Protein 2HKD (pdb70)

CATH classification: 2.40.128.160 (+2 more: 3.90.930.1, 3.90.930.1)

Solvent-accessible surface area: 17994 Å² total; per-residue (Å²): 169,65,67,63,28,110,11,19,29,125,28,113,0,66,1,20,147,74,52,103,43,113,53,74,45,61,2,66,3,83,15,139,103,41,113,0,71,20,66,12,104,102,91,49,0,2,15,64,0,98,10,92,89,121,104,46,17,89,7,67,0,48,3,34,100,118,41,24,79,1,19,28,28,21,20,60,67,83,28,79,32,36,63,35,62,63,37,6,36,163,88,144,34,14,33,71,29,96,34,46,146,169,23,86,56,26,43,55,79,64,27,120,55,79,129,8,8,30,44,43,66,45,43,164,134,56,80,58,31,49,69,77,68,33,115,64,84,141,10,8,24,41,51,67,44,58,115,128,57,73,61,34,43,56,74,56,26,94,55,80,129,13,5,32,43,39,82,42,50,150,179,55,65,43,28,60,67,50,49,30,44,67,51,46,7,84,7,35,11,56,58,28,138,102,94,31,16,14,89,0,65,0,31,14,154,58,19,57,7,82,7,74,27,62,70,138,85,5,23,2,66,10,112,48,62,67,3,35,6,18,11,15,4,40,189,107,45,121,34,42,5,99,21,94,5,102,36,112,48,92,62,72,79,31,67,32,69,61,76,88,74,81,40,15,0,22,4,39,34,99,108,97,101,35,39,16,0,45,14,42,119,68,25,43,5,18,19,31,70,28,36,111,94,8,113,59,75,90,74,96,44,79,119,7,88,117,56,84,51,0,65,74,8,2,153

Sequence (315 aa):
NSVSVDLPGSMKVLVSKSSNADGKYDLIATVDALELSGTSSDKNNGSGVLEGVKADASKVKLTISDDLGQTTLEVFKSDGSTLVSKKKVTSKDKSSTEEEKFNEKGELSEKKITRADKSSTEEKFNEKGELSEKKITRADKSSTEEKFNEKGELSEKKITRADKSSTEEKFNEKGEVSEKIITRADGTRLEYTGIKSSDGSGKAKEVLKGYVLEGTLTAEEKTTLVVKEGTVTLSKNISKSGEVSVELNDTDSSAATKKTAAWNSGTSSTLTITVVNSKKTKDLLVFTSSNNTITVQQYDSNGTSLEGSAVEEITKLDEIKNNALKK

Nearest PDB structures (foldseek):
  2hkd-assembly1_A  TM=1.003E+00  e=3.518E-52  Borreliella burgdorferi
  2oy8-assembly1_A  TM=1.002E+00  e=4.633E-49  Borreliella burgdorferi
  2oy7-assembly1_A  TM=8.945E-01  e=1.310E-48  Borreliella burgdorferi
  2fkg-assembly1_A  TM=9.763E-01  e=2.518E-45  Borreliella burgdorferi
  5ys7-assembly1_A-2  TM=5.642E-01  e=3.803E-46  Borreliella burgdorferi

Radius of gyration: 31.01 Å; Cα contacts (8 Å, |Δi|>4): 835; chains: 1; bounding box: 53×98×48 Å

InterPro domains:
  IPR001809 Outer surface lipoprotein, Borrelia [PF00820] (21-273)
  IPR001809 Outer surface lipoprotein, Borrelia [PR00968] (59-75)
  IPR001809 Outer surface lipoprotein, Borrelia [PR00968] (76-94)
  IPR001809 Outer surface lipoprotein, Borrelia [PR00968] (138-155)
  IPR001809 Outer surface lipoprotein, Borrelia [PR00968] (156-166)
  IPR001809 Outer surface lipoprotein, Borrelia [PR00968] (191-206)
  IPR001809 Outer surface lipoprotein, Borrelia [PR00968] (210-220)
  IPR001809 Outer surface lipoprotein, Borrelia [PR00968] (222-242)
  IPR023322 Outer surface lipoprotein domain superfamily [SSF51087] (23-273)

Structure (mmCIF, N/CA/C/O backbone):
data_2HKD
#
_entry.id   2HKD
#
_cell.length_a   37.199
_cell.length_b   76.561
_cell.length_c   121.312
_cell.angle_alpha   90.00
_cell.angle_beta   90.00
_cell.angle_gamma   90.00
#
_symmetry.space_group_name_H-M   'P 21 21 21'
#
loop_
_entity.id
_entity.type
_entity.pdbx_description
1 polymer 'Outer Surface Protein A'
2 non-polymer 'TETRAETHYLENE GLYCOL'
3 water water
#
loop_
_atom_site.group_PDB
_atom_site.id
_atom_site.type_symbol
_atom_site.label_atom_id
_atom_site.label_alt_id
_atom_site.label_comp_id
_atom_site.label_asym_id
_atom_site.label_entity_id
_atom_site.label_seq_id
_atom_site.pdbx_PDB_ins_code
_atom_site.Cartn_x
_atom_site.Cartn_y
_atom_site.Cartn_z
_atom_site.occupancy
_atom_site.B_iso_or_equiv
_atom_site.auth_seq_id
_atom_site.auth_comp_id
_atom_site.auth_asym_id
_atom_site.auth_atom_id
_atom_site.pdbx_PDB_model_num
ATOM 1 N N . ASN A 1 6 ? 30.013 -23.040 39.469 1.00 41.17 28 ASN A N 1
ATOM 2 C CA . ASN A 1 6 ? 28.926 -24.062 39.242 1.00 40.95 28 ASN A CA 1
ATOM 3 C C . ASN A 1 6 ? 27.929 -23.736 38.112 1.00 40.55 28 ASN A C 1
ATOM 4 O O . ASN A 1 6 ? 27.174 -24.610 37.685 1.00 40.81 28 ASN A O 1
ATOM 9 N N . SER A 1 7 ? 27.949 -22.498 37.621 1.00 39.79 29 SER A N 1
ATOM 10 C CA . SER A 1 7 ? 27.194 -22.107 36.422 1.00 38.93 29 SER A CA 1
ATOM 11 C C . SER A 1 7 ? 28.081 -22.004 35.177 1.00 38.07 29 SER A C 1
ATOM 12 O O . SER A 1 7 ? 29.303 -22.135 35.245 1.00 38.53 29 SER A O 1
ATOM 15 N N . VAL A 1 8 ? 27.434 -21.805 34.034 1.00 36.93 30 VAL A N 1
ATOM 16 C CA . VAL A 1 8 ? 28.094 -21.382 32.803 1.00 35.76 30 VAL A CA 1
ATOM 17 C C . VAL A 1 8 ? 27.283 -20.228 32.246 1.00 34.77 30 VAL A C 1
ATOM 18 O O . VAL A 1 8 ? 26.063 -20.328 32.158 1.00 34.16 30 VAL A O 1
ATOM 22 N N . SER A 1 9 ? 27.953 -19.146 31.857 1.00 33.52 31 SER A N 1
ATOM 23 C CA . SER A 1 9 ? 27.255 -17.978 31.331 1.00 32.72 31 SER A CA 1
ATOM 24 C C . SER A 1 9 ? 27.115 -18.105 29.822 1.00 32.04 31 SER A C 1
ATOM 25 O O . SER A 1 9 ? 28.096 -18.385 29.128 1.00 31.76 31 SER A O 1
ATOM 28 N N . VAL A 1 10 ? 25.894 -17.907 29.326 1.00 30.96 32 VAL A N 1
ATOM 29 C CA . VAL A 1 10 ? 25.596 -17.984 27.893 1.00 30.81 32 VAL A CA 1
ATOM 30 C C . VAL A 1 10 ? 25.061 -16.634 27.400 1.00 30.41 32 VAL A C 1
ATOM 31 O O . VAL A 1 10 ? 24.137 -16.101 27.982 1.00 29.37 32 VAL A O 1
ATOM 35 N N . ASP A 1 11 ? 25.632 -16.103 26.318 1.00 30.64 33 ASP A N 1
ATOM 36 C CA . ASP A 1 11 ? 25.183 -14.834 25.728 1.00 30.62 33 ASP A CA 1
ATOM 37 C C . ASP A 1 11 ? 23.979 -15.051 24.811 1.00 30.17 33 ASP A C 1
ATOM 38 O O . ASP A 1 11 ? 23.978 -15.974 23.999 1.00 31.02 33 ASP A O 1
ATOM 43 N N . LEU A 1 12 ? 22.965 -14.193 24.933 1.00 29.26 34 LEU A N 1
ATOM 44 C CA . LEU A 1 12 ? 21.700 -14.368 24.226 1.00 28.81 34 LEU A CA 1
ATOM 45 C C . LEU A 1 12 ? 21.380 -13.149 23.382 1.00 28.89 34 LEU A C 1
ATOM 46 O O . LEU A 1 12 ? 21.856 -12.062 23.687 1.00 28.41 34 LEU A O 1
ATOM 51 N N . PRO A 1 13 ? 20.542 -13.321 22.342 1.00 29.10 35 PRO A N 1
ATOM 52 C CA . PRO A 1 13 ? 20.068 -12.165 21.575 1.00 29.66 35 PRO A CA 1
ATOM 53 C C . PRO A 1 13 ? 19.350 -11.150 22.462 1.00 30.46 35 PRO A C 1
ATOM 54 O O . PRO A 1 13 ? 18.602 -11.531 23.362 1.00 29.94 35 PRO A O 1
ATOM 58 N N . GLY A 1 14 ? 19.580 -9.872 22.200 1.00 31.48 36 GLY A N 1
ATOM 59 C CA . GLY A 1 14 ? 18.966 -8.805 22.993 1.00 31.81 36 GLY A CA 1
ATOM 60 C C . GLY A 1 14 ? 19.789 -8.381 24.196 1.00 32.59 36 GLY A C 1
ATOM 61 O O . GLY A 1 14 ? 19.233 -7.953 25.204 1.00 33.27 36 GLY A O 1
ATOM 62 N N . SER A 1 15 ? 21.111 -8.489 24.083 1.00 32.95 37 SER A N 1
ATOM 63 C CA . SER A 1 15 ? 22.033 -8.056 25.138 1.00 32.99 37 SER A CA 1
ATOM 64 C C . SER A 1 15 ? 21.776 -8.752 26.490 1.00 33.03 37 SER A C 1
ATOM 65 O O . SER A 1 15 ? 22.031 -8.171 27.545 1.00 33.21 37 SER A O 1
ATOM 68 N N . MET A 1 16 ? 21.258 -9.982 26.455 1.00 31.87 38 MET A N 1
ATOM 69 C CA . MET A 1 16 ? 20.924 -10.711 27.670 1.00 31.71 38 MET A CA 1
ATOM 70 C C . MET A 1 16 ? 21.892 -11.867 27.873 1.00 31.21 38 MET A C 1
ATOM 71 O O . MET A 1 16 ? 22.670 -12.215 26.990 1.00 31.03 38 MET A O 1
ATOM 76 N N . LYS A 1 17 ? 21.849 -12.425 29.072 1.00 30.88 39 LYS A N 1
ATOM 77 C CA . LYS A 1 17 ? 22.805 -13.410 29.507 1.00 30.59 39 LYS A CA 1
ATOM 78 C C . LYS A 1 17 ? 22.057 -14.352 30.435 1.00 29.26 39 LYS A C 1
ATOM 79 O O . LYS A 1 17 ? 21.269 -13.910 31.265 1.00 27.92 39 LYS A O 1
ATOM 85 N N . VAL A 1 18 ? 22.278 -15.651 30.267 1.00 28.21 40 VAL A N 1
ATOM 86 C CA . VAL A 1 18 ? 21.659 -16.654 31.126 1.00 28.05 40 VAL A CA 1
ATOM 87 C C . VAL A 1 18 ? 22.740 -17.545 31.723 1.00 27.98 40 VAL A C 1
ATOM 88 O O . VAL A 1 18 ? 23.701 -17.928 31.047 1.00 27.55 40 VAL A O 1
ATOM 92 N N . LEU A 1 19 ? 22.568 -17.866 33.001 1.00 28.09 41 LEU A N 1
ATOM 93 C CA . LEU A 1 19 ? 23.487 -18.741 33.708 1.00 29.19 41 LEU A CA 1
ATOM 94 C C . LEU A 1 19 ? 22.821 -20.092 33.777 1.00 29.04 41 LEU A C 1
ATOM 95 O O . LEU A 1 19 ? 21.686 -20.201 34.240 1.00 27.85 41 LEU A O 1
ATOM 100 N N . VAL A 1 20 ? 23.525 -21.125 33.323 1.00 29.42 42 VAL A N 1
ATOM 101 C CA . VAL A 1 20 ? 23.005 -22.478 33.333 1.00 30.05 42 VAL A CA 1
ATOM 102 C C . VAL A 1 20 ? 23.841 -23.304 34.304 1.00 30.78 42 VAL A C 1
ATOM 103 O O . VAL A 1 20 ? 25.067 -23.268 34.242 1.00 29.79 42 VAL A O 1
ATOM 107 N N . SER A 1 21 ? 23.172 -24.016 35.212 1.00 31.80 43 SER A N 1
ATOM 108 C CA . SER A 1 21 ? 23.849 -24.911 36.141 1.00 32.99 43 SER A CA 1
ATOM 109 C C . SER A 1 21 ? 24.762 -25.844 35.356 1.00 34.46 43 SER A C 1
ATOM 110 O O . SER A 1 21 ? 24.365 -26.403 34.323 1.00 34.67 43 SER A O 1
ATOM 113 N N . LYS A 1 22 ? 25.995 -25.996 35.826 1.00 36.23 44 LYS A N 1
ATOM 114 C CA . LYS A 1 22 ? 26.908 -26.961 35.235 1.00 37.06 44 LYS A CA 1
ATOM 115 C C . LYS A 1 22 ? 26.370 -28.368 35.522 1.00 38.17 44 LYS A C 1
ATOM 116 O O . LYS A 1 22 ? 26.349 -29.234 34.631 1.00 38.34 44 LYS A O 1
ATOM 122 N N . SER A 1 23 ? 25.901 -28.562 36.757 1.00 39.12 45 SER A N 1
ATOM 123 C CA . SER A 1 23 ? 25.345 -29.838 37.202 1.00 39.96 45 SER A CA 1
ATOM 124 C C . SER A 1 23 ? 23.858 -29.944 36.886 1.00 40.69 45 SER A C 1
ATOM 125 O O . SER A 1 23 ? 23.093 -28.986 37.077 1.00 40.55 45 SER A O 1
ATOM 128 N N . SER A 1 24 ? 23.458 -31.121 36.413 1.00 41.64 46 SER A N 1
ATOM 129 C CA . SER A 1 24 ? 22.052 -31.474 36.330 1.00 42.18 46 SER A CA 1
ATOM 130 C C . SER A 1 24 ? 21.489 -31.737 37.711 1.00 43.06 46 SER A C 1
ATOM 131 O O . SER A 1 24 ? 21.886 -32.688 38.378 1.00 43.23 46 SER A O 1
ATOM 134 N N . ASN A 1 25 ? 20.602 -30.848 38.135 1.00 44.18 47 ASN A N 1
ATOM 135 C CA . ASN A 1 25 ? 19.562 -31.137 39.126 1.00 44.90 47 ASN A CA 1
ATOM 136 C C . ASN A 1 25 ? 18.891 -29.787 39.384 1.00 45.55 47 ASN A C 1
ATOM 137 O O . ASN A 1 25 ? 19.565 -28.868 39.852 1.00 46.28 47 ASN A O 1
ATOM 142 N N . ALA A 1 26 ? 17.587 -29.643 39.116 1.00 45.87 48 ALA A N 1
ATOM 143 C CA . ALA A 1 26 ? 16.580 -30.717 39.231 1.00 45.86 48 ALA A CA 1
ATOM 144 C C . ALA A 1 26 ? 16.720 -31.903 38.282 1.00 45.67 48 ALA A C 1
ATOM 145 O O . ALA A 1 26 ? 17.727 -32.047 37.591 1.00 46.36 48 ALA A O 1
ATOM 147 N N . ASP A 1 27 ? 15.675 -32.731 38.224 1.00 45.11 49 ASP A N 1
ATOM 148 C CA . ASP A 1 27 ? 15.822 -34.118 37.797 1.00 44.39 49 ASP A CA 1
ATOM 149 C C . ASP A 1 27 ? 17.309 -34.450 37.538 1.00 42.90 49 ASP A C 1
ATOM 150 O O . ASP A 1 27 ? 18.063 -34.519 38.513 1.00 43.04 49 ASP A O 1
ATOM 155 N N . GLY A 1 28 ? 17.789 -34.625 36.300 1.00 41.06 50 GLY A N 1
ATOM 156 C CA . GLY A 1 28 ? 17.056 -34.525 35.028 1.00 38.98 50 GLY A CA 1
ATOM 157 C C . GLY A 1 28 ? 17.139 -33.166 34.349 1.00 38.07 50 GLY A C 1
ATOM 158 O O . GLY A 1 28 ? 17.209 -33.088 33.117 1.00 38.04 50 GLY A O 1
ATOM 159 N N . LYS A 1 29 ? 17.143 -32.098 35.149 1.00 36.43 51 LYS A N 1
ATOM 160 C CA . LYS A 1 29 ? 17.027 -30.745 34.618 1.00 35.01 51 LYS A CA 1
ATOM 161 C C . LYS A 1 29 ? 18.161 -29.812 35.049 1.00 33.39 51 LYS A C 1
ATOM 162 O O . LYS A 1 29 ? 18.845 -30.038 36.047 1.00 33.46 51 LYS A O 1
ATOM 168 N N . TYR A 1 30 ? 18.325 -28.750 34.267 1.00 30.85 52 TYR A N 1
ATOM 169 C CA . TYR A 1 30 ? 19.335 -27.730 34.487 1.00 29.71 52 TYR A CA 1
ATOM 170 C C . TYR A 1 30 ? 18.631 -26.484 34.980 1.00 28.48 52 TYR A C 1
ATOM 171 O O . TYR A 1 30 ? 17.531 -26.175 34.516 1.00 27.22 52 TYR A O 1
ATOM 180 N N . ASP A 1 31 ? 19.263 -25.774 35.908 1.00 27.10 53 ASP A N 1
ATOM 181 C CA . ASP A 1 31 ? 18.701 -24.546 36.441 1.00 26.57 53 ASP A CA 1
ATOM 182 C C . ASP A 1 31 ? 19.179 -23.357 35.635 1.00 26.07 53 ASP A C 1
ATOM 183 O O . ASP A 1 31 ? 20.346 -23.282 35.243 1.00 25.46 53 ASP A O 1
ATOM 188 N N . LEU A 1 32 ? 18.249 -22.439 35.374 1.00 24.98 54 LEU A N 1
ATOM 189 C CA . LEU A 1 32 ? 18.508 -21.248 34.591 1.00 25.31 54 LEU A CA 1
ATOM 190 C C . LEU A 1 32 ? 18.185 -20.008 35.433 1.00 24.87 54 LEU A C 1
ATOM 191 O O . LEU A 1 32 ? 17.154 -19.959 36.101 1.00 25.27 54 LEU A O 1
ATOM 196 N N . ILE A 1 33 ? 19.078 -19.021 35.399 1.00 25.42 55 ILE A N 1
ATOM 197 C CA . ILE A 1 33 ? 18.838 -17.730 36.034 1.00 25.89 55 ILE A CA 1
ATOM 198 C C . ILE A 1 33 ? 19.345 -16.568 35.134 1.00 25.46 55 ILE A C 1
ATOM 199 O O . ILE A 1 33 ? 20.372 -16.678 34.480 1.00 25.24 55 ILE A O 1
ATOM 204 N N . ALA A 1 34 ? 18.591 -15.474 35.087 1.00 24.59 56 ALA A N 1
ATOM 205 C CA . ALA A 1 34 ? 18.952 -14.286 34.296 1.00 25.36 56 ALA A CA 1
ATOM 206 C C . ALA A 1 34 ? 18.414 -13.054 34.987 1.00 25.87 56 ALA A C 1
ATOM 207 O O . ALA A 1 34 ? 17.363 -13.120 35.610 1.00 25.97 56 ALA A O 1
ATOM 209 N N . THR A 1 35 ? 19.117 -11.934 34.821 1.00 25.55 57 THR A N 1
ATOM 210 C CA . THR A 1 35 ? 18.674 -10.648 35.359 1.00 25.44 57 THR A CA 1
ATOM 211 C C . THR A 1 35 ? 18.293 -9.737 34.187 1.00 24.85 57 THR A C 1
ATOM 212 O O . THR A 1 35 ? 19.094 -9.478 33.267 1.00 26.17 57 THR A O 1
ATOM 216 N N . VAL A 1 36 ? 17.060 -9.270 34.218 1.00 23.40 58 VAL A N 1
ATOM 217 C CA . VAL A 1 36 ? 16.523 -8.393 33.243 1.00 23.98 58 VAL A CA 1
ATOM 218 C C . VAL A 1 36 ? 15.923 -7.221 33.994 1.00 22.28 58 VAL A C 1
ATOM 219 O O . VAL A 1 36 ? 15.010 -7.390 34.817 1.00 21.58 58 VAL A O 1
ATOM 223 N N . ASP A 1 37 ? 16.468 -6.034 33.722 1.00 21.48 59 ASP A N 1
ATOM 224 C CA . ASP A 1 37 ? 16.057 -4.787 34.343 1.00 20.70 59 ASP A CA 1
ATOM 225 C C . ASP A 1 37 ? 16.000 -4.924 35.863 1.00 19.63 59 ASP A C 1
ATOM 226 O O . ASP A 1 37 ? 15.002 -4.612 36.484 1.00 18.33 59 ASP A O 1
ATOM 231 N N . ALA A 1 38 ? 17.101 -5.430 36.426 1.00 18.33 60 ALA A N 1
ATOM 232 C CA . ALA A 1 38 ? 17.252 -5.589 37.890 1.00 17.35 60 ALA A CA 1
ATOM 233 C C . ALA A 1 38 ? 16.212 -6.545 38.535 1.00 17.07 60 ALA A C 1
ATOM 234 O O . ALA A 1 38 ? 16.030 -6.518 39.763 1.00 15.41 60 ALA A O 1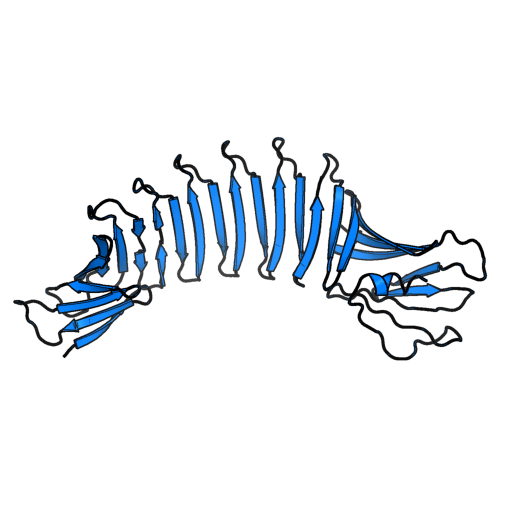
ATOM 236 N N . LEU A 1 39 ? 15.541 -7.374 37.734 1.00 16.74 61 LEU A N 1
ATOM 237 C CA . LEU A 1 39 ? 14.727 -8.459 38.265 1.00 17.62 61 LEU A CA 1
ATOM 238 C C . LEU A 1 39 ? 15.329 -9.805 37.876 1.00 17.97 61 LEU A C 1
ATOM 239 O O . LEU A 1 39 ? 15.569 -10.066 36.692 1.00 18.53 61 LEU A O 1
ATOM 244 N N . GLU A 1 40 ? 15.496 -10.685 38.860 1.00 18.88 62 GLU A N 1
ATOM 245 C CA . GLU A 1 40 ? 15.998 -12.022 38.608 1.00 20.12 62 GLU A CA 1
ATOM 246 C C . GLU A 1 40 ? 14.888 -12.984 38.174 1.00 19.69 62 GLU A C 1
ATOM 247 O O . GLU A 1 40 ? 13.864 -13.127 38.857 1.00 20.01 62 GLU A O 1
ATOM 253 N N . LEU A 1 41 ? 15.117 -13.638 37.016 1.00 18.94 63 LEU A N 1
ATOM 254 C CA . LEU A 1 41 ? 14.190 -14.613 36.465 1.00 19.77 63 LEU A CA 1
ATOM 255 C C . LEU A 1 41 ? 14.839 -15.961 36.657 1.00 19.80 63 LEU A C 1
ATOM 256 O O . LEU A 1 41 ? 16.046 -16.074 36.585 1.00 21.17 63 LEU A O 1
ATOM 261 N N . SER A 1 42 ? 14.025 -16.978 36.866 1.00 20.27 64 SER A N 1
ATOM 262 C CA . SER A 1 42 ? 14.559 -18.327 36.989 1.00 21.05 64 SER A CA 1
ATOM 263 C C . SER A 1 42 ? 13.673 -19.321 36.283 1.00 21.18 64 SER A C 1
ATOM 264 O O . SER A 1 42 ? 12.475 -19.083 36.108 1.00 21.05 64 SER A O 1
ATOM 267 N N . GLY A 1 43 ? 14.278 -20.426 35.850 1.00 21.14 65 GLY A N 1
ATOM 268 C CA . GLY A 1 43 ? 13.541 -21.500 35.231 1.00 21.05 65 GLY A CA 1
ATOM 269 C C . GLY A 1 43 ? 14.358 -22.760 35.272 1.00 21.26 65 GLY A C 1
ATOM 270 O O . GLY A 1 43 ? 15.431 -22.795 35.875 1.00 22.20 65 GLY A O 1
ATOM 271 N N . THR A 1 44 ? 13.845 -23.797 34.631 1.00 22.30 66 THR A N 1
ATOM 272 C CA . THR A 1 44 ? 14.584 -25.057 34.471 1.00 22.70 66 THR A CA 1
ATOM 273 C C . THR A 1 44 ? 14.387 -25.548 33.049 1.00 23.24 66 THR A C 1
ATOM 274 O O . THR A 1 44 ? 13.413 -25.168 32.395 1.00 24.15 66 THR A O 1
ATOM 278 N N . SER A 1 45 ? 15.320 -26.369 32.573 1.00 24.03 67 SER A N 1
ATOM 279 C CA A SER A 1 45 ? 15.210 -26.957 31.242 0.50 24.44 67 SER A CA 1
ATOM 280 C CA B SER A 1 45 ? 15.267 -26.928 31.221 0.50 23.74 67 SER A CA 1
ATOM 281 C C . SER A 1 45 ? 15.848 -28.343 31.179 1.00 24.64 67 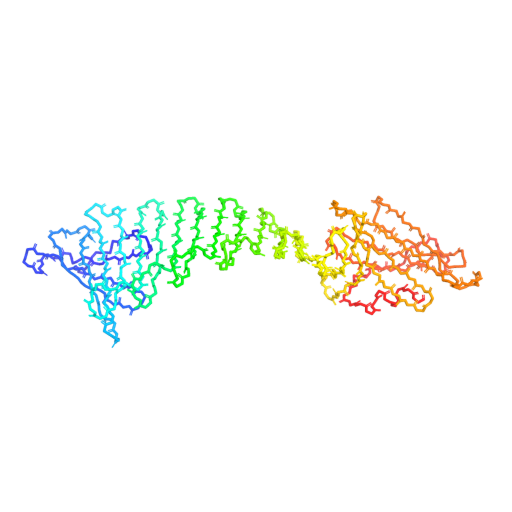SER A C 1
ATOM 282 O O . SER A 1 45 ? 16.612 -28.733 32.053 1.00 24.25 67 SER A O 1
ATOM 287 N N . ASP A 1 46 ? 15.488 -29.093 30.145 1.00 25.39 68 ASP A N 1
ATOM 288 C CA . ASP A 1 46 ? 16.069 -30.407 29.903 1.00 26.18 68 ASP A CA 1
ATOM 289 C C . ASP A 1 46 ? 17.389 -30.260 29.150 1.00 26.42 68 ASP A C 1
ATOM 290 O O . ASP A 1 46 ? 18.210 -31.181 29.129 1.00 26.02 68 ASP A O 1
ATOM 295 N N . LYS A 1 47 ? 17.581 -29.091 28.536 1.00 26.43 69 LYS A N 1
ATOM 296 C CA . LYS A 1 47 ? 18.797 -28.793 27.804 1.00 26.09 69 LYS A CA 1
ATOM 297 C C . LYS A 1 47 ? 19.744 -28.002 28.701 1.00 25.91 69 LYS A C 1
ATOM 298 O O . LYS A 1 47 ? 19.299 -27.299 29.628 1.00 25.72 69 LYS A O 1
ATOM 304 N N . ASN A 1 48 ? 21.044 -28.084 28.408 1.00 25.61 70 ASN A N 1
ATOM 305 C CA . ASN A 1 48 ? 22.038 -27.258 29.118 1.00 25.50 70 ASN A CA 1
ATOM 306 C C . ASN A 1 48 ? 22.722 -26.189 28.291 1.00 24.93 70 ASN A C 1
ATOM 307 O O . ASN A 1 48 ? 23.794 -25.716 28.669 1.00 25.19 70 ASN A O 1
ATOM 312 N N . ASN A 1 49 ? 22.088 -25.772 27.197 1.00 24.05 71 ASN A N 1
ATOM 313 C CA . ASN A 1 49 ? 22.674 -24.777 26.297 1.00 23.34 71 ASN A CA 1
ATOM 314 C C . ASN A 1 49 ? 22.259 -23.348 26.628 1.00 22.74 71 ASN A C 1
ATOM 315 O O . ASN A 1 49 ? 22.822 -22.395 26.069 1.00 23.11 71 ASN A O 1
ATOM 320 N N . GLY A 1 50 ? 21.291 -23.189 27.538 1.00 22.45 72 GLY A N 1
ATOM 321 C CA . GLY A 1 50 ? 20.760 -21.876 27.865 1.00 23.02 72 GLY A CA 1
ATOM 322 C C . GLY A 1 50 ? 19.341 -21.578 27.389 1.00 22.88 72 GLY A C 1
ATOM 323 O O . GLY A 1 50 ? 18.797 -20.513 27.696 1.00 22.62 72 GLY A O 1
ATOM 324 N N . SER A 1 51 ? 18.749 -22.485 26.603 1.00 22.31 73 SER A N 1
ATOM 325 C CA . SER A 1 51 ? 17.372 -22.360 26.110 1.00 21.78 73 SER A CA 1
ATOM 326 C C . SER A 1 51 ? 16.378 -22.752 27.194 1.00 21.80 73 SER A C 1
ATOM 327 O O . SER A 1 51 ? 16.717 -23.520 28.089 1.00 20.34 73 SER A O 1
ATOM 330 N N . GLY A 1 52 ? 15.136 -22.285 27.071 1.00 21.71 74 GLY A N 1
ATOM 331 C CA . GLY A 1 52 ? 14.128 -22.562 28.077 1.00 21.39 74 GLY A CA 1
ATOM 332 C C . GLY A 1 52 ? 13.315 -21.340 28.409 1.00 20.50 74 GLY A C 1
ATOM 333 O O . GLY A 1 52 ? 13.412 -20.329 27.739 1.00 21.24 74 GLY A O 1
ATOM 334 N N . VAL A 1 53 ? 12.531 -21.466 29.462 1.00 20.47 75 VAL A N 1
ATOM 335 C CA . VAL A 1 53 ? 11.647 -20.395 29.893 1.00 20.33 75 VAL A CA 1
ATOM 336 C C . VAL A 1 53 ? 12.070 -20.007 31.300 1.00 20.27 75 VAL A C 1
ATOM 337 O O . VAL A 1 53 ? 12.283 -20.877 32.147 1.00 20.60 75 VAL A O 1
ATOM 341 N N . LEU A 1 54 ? 12.272 -18.709 31.505 1.00 19.88 76 LEU A N 1
ATOM 342 C CA . LEU A 1 54 ? 12.562 -18.147 32.831 1.00 19.98 76 LEU A CA 1
ATOM 343 C C . LEU A 1 54 ? 11.457 -17.159 33.192 1.00 19.68 76 LEU A C 1
ATOM 344 O O . LEU A 1 54 ? 10.972 -16.398 32.341 1.00 20.14 76 LEU A O 1
ATOM 349 N N . GLU A 1 55 ? 11.070 -17.162 34.460 1.00 19.06 77 GLU A N 1
ATOM 350 C CA . GLU A 1 55 ? 9.988 -16.295 34.911 1.00 19.54 77 GLU A CA 1
ATOM 351 C C . GLU A 1 55 ? 10.354 -15.569 36.185 1.00 19.49 77 GLU A C 1
ATOM 352 O O . GLU A 1 55 ? 11.150 -16.047 37.001 1.00 19.76 77 GLU A O 1
ATOM 358 N N . GLY A 1 56 ? 9.767 -14.397 36.341 1.00 18.31 78 GLY A N 1
ATOM 359 C CA . GLY A 1 56 ? 9.933 -13.635 37.541 1.00 18.13 78 GLY A CA 1
ATOM 360 C C . GLY A 1 56 ? 8.671 -12.849 37.824 1.00 17.38 78 GLY A C 1
ATOM 361 O O . GLY A 1 56 ? 7.774 -12.740 36.980 1.00 18.61 78 GLY A O 1
ATOM 362 N N . VAL A 1 57 ? 8.594 -12.295 39.026 1.00 16.71 79 VAL A N 1
ATOM 363 C CA . VAL A 1 57 ? 7.431 -11.506 39.426 1.00 16.42 79 VAL A CA 1
ATOM 364 C C . VAL A 1 57 ? 7.901 -10.215 40.081 1.00 16.16 79 VAL A C 1
ATOM 365 O O . VAL A 1 57 ? 8.647 -10.240 41.048 1.00 15.96 79 VAL A O 1
ATOM 369 N N . LYS A 1 58 ? 7.442 -9.081 39.568 1.00 15.70 80 LYS A N 1
ATOM 370 C CA . LYS A 1 58 ? 7.801 -7.799 40.143 1.00 16.54 80 LYS A CA 1
ATOM 371 C C . LYS A 1 58 ? 7.116 -7.576 41.503 1.00 16.87 80 LYS A C 1
ATOM 372 O O . LYS A 1 58 ? 6.161 -8.277 41.897 1.00 17.30 80 LYS A O 1
ATOM 378 N N . ALA A 1 59 ? 7.568 -6.541 42.210 1.00 17.71 81 ALA A N 1
ATOM 379 C CA . ALA A 1 59 ? 7.010 -6.178 43.495 1.00 17.10 81 ALA A CA 1
ATOM 380 C C . ALA A 1 59 ? 5.513 -5.841 43.437 1.00 18.16 81 ALA A C 1
ATOM 381 O O . ALA A 1 59 ? 4.795 -5.998 44.469 1.00 20.03 81 ALA A O 1
ATOM 383 N N . ASP A 1 60 ? 5.059 -5.384 42.254 1.00 17.00 82 ASP A N 1
ATOM 384 C CA . ASP A 1 60 ? 3.650 -5.027 42.035 1.00 17.99 82 ASP A CA 1
ATOM 385 C C . ASP A 1 60 ? 2.836 -6.163 41.435 1.00 18.07 82 ASP A C 1
ATOM 386 O O . ASP A 1 60 ? 1.699 -5.938 40.978 1.00 19.61 82 ASP A O 1
ATOM 391 N N . ALA A 1 61 ? 3.414 -7.368 41.441 1.00 16.71 83 ALA A N 1
ATOM 392 C CA . ALA A 1 61 ? 2.779 -8.588 40.957 1.00 17.07 83 ALA A CA 1
ATOM 393 C C . ALA A 1 61 ? 2.778 -8.732 39.424 1.00 16.86 83 ALA A C 1
ATOM 394 O O . ALA A 1 61 ? 2.301 -9.768 38.903 1.00 16.57 83 ALA A O 1
ATOM 396 N N . SER A 1 62 ? 3.368 -7.771 38.693 1.00 17.71 84 SER A N 1
ATOM 397 C CA . SER A 1 62 ? 3.572 -7.947 37.236 1.00 17.18 84 SER A CA 1
ATOM 398 C C . SER A 1 62 ? 4.385 -9.178 36.939 1.00 17.22 84 SER A C 1
ATOM 399 O O . SER A 1 62 ? 5.370 -9.431 37.612 1.00 17.64 84 SER A O 1
ATOM 402 N N . LYS A 1 63 ? 4.005 -9.925 35.901 1.00 17.21 85 LYS A N 1
ATOM 403 C CA . LYS A 1 63 ? 4.688 -11.168 35.596 1.00 17.91 85 LYS A CA 1
ATOM 404 C C . LYS A 1 63 ? 5.662 -10.918 34.439 1.00 18.21 85 LYS A C 1
ATOM 405 O O . LYS A 1 63 ? 5.284 -10.313 33.450 1.00 18.05 85 LYS A O 1
ATOM 411 N N . VAL A 1 64 ? 6.902 -11.372 34.574 1.00 18.21 86 VAL A N 1
ATOM 412 C CA . VAL A 1 64 ? 7.899 -11.223 33.510 1.00 18.55 86 VAL A CA 1
ATOM 413 C C . VAL A 1 64 ? 8.332 -12.621 33.034 1.00 18.56 86 VAL A C 1
ATOM 414 O O . VAL A 1 64 ? 8.625 -13.493 33.858 1.00 18.69 86 VAL A O 1
ATOM 418 N N . LYS A 1 65 ? 8.352 -12.834 31.701 1.00 18.48 87 LYS A N 1
ATOM 419 C CA . LYS A 1 65 ? 8.678 -14.143 31.133 1.00 18.58 87 LYS A CA 1
ATOM 420 C C . LYS A 1 65 ? 9.698 -13.973 30.026 1.00 18.14 87 LYS A C 1
ATOM 421 O O . LYS A 1 65 ? 9.474 -13.186 29.101 1.00 17.15 87 LYS A O 1
ATOM 427 N N . LEU A 1 66 ? 10.779 -14.731 30.103 1.00 17.92 88 LEU A N 1
ATOM 428 C CA . LEU A 1 66 ? 11.821 -14.726 29.085 1.00 19.01 88 LEU A CA 1
ATOM 429 C C . LEU A 1 66 ? 11.746 -16.103 28.453 1.00 19.28 88 LEU A C 1
ATOM 430 O O . LEU A 1 66 ? 11.862 -17.120 29.142 1.00 18.74 88 LEU A O 1
ATOM 435 N N . THR A 1 67 ? 11.525 -16.136 27.152 1.00 19.86 89 THR A N 1
ATOM 436 C CA . THR A 1 67 ? 11.546 -17.398 26.428 1.00 19.87 89 THR A CA 1
ATOM 437 C C . THR A 1 67 ? 12.732 -17.388 25.467 1.00 19.92 89 THR A C 1
ATOM 438 O O . THR A 1 67 ? 12.804 -16.522 24.594 1.00 20.57 89 THR A O 1
ATOM 442 N N . ILE A 1 68 ? 13.626 -18.361 25.635 1.00 20.87 90 ILE A N 1
ATOM 443 C CA . ILE A 1 68 ? 14.813 -18.517 24.764 1.00 20.54 90 ILE A CA 1
ATOM 444 C C . ILE A 1 68 ? 14.623 -19.753 23.898 1.00 20.89 90 ILE A C 1
ATOM 445 O O . ILE A 1 68 ? 14.398 -20.855 24.416 1.00 19.16 90 ILE A O 1
ATOM 450 N N . SER A 1 69 ? 14.700 -19.552 22.584 1.00 20.75 91 SER A N 1
ATOM 451 C CA . SER A 1 69 ? 14.421 -20.627 21.640 1.00 21.71 91 SER A CA 1
ATOM 452 C C . SER A 1 69 ? 15.448 -21.728 21.795 1.00 21.91 91 SER A C 1
ATOM 453 O O . SER A 1 69 ? 16.556 -21.487 22.261 1.00 22.16 91 SER A O 1
ATOM 456 N N . ASP A 1 70 ? 15.077 -22.930 21.354 1.00 22.30 92 ASP A N 1
ATOM 457 C CA . ASP A 1 70 ? 15.885 -24.132 21.583 1.00 22.73 92 ASP A CA 1
ATOM 458 C C . ASP A 1 70 ? 17.270 -24.079 20.994 1.00 22.28 92 ASP A C 1
ATOM 459 O O . ASP A 1 70 ? 18.173 -24.719 21.524 1.00 23.74 92 ASP A O 1
ATOM 464 N N . ASP A 1 71 ? 17.424 -23.366 19.874 1.00 22.11 93 ASP A N 1
ATOM 465 C CA . ASP A 1 71 ? 18.729 -23.206 19.225 1.00 22.08 93 ASP A CA 1
ATOM 466 C C . ASP A 1 71 ? 19.328 -21.843 19.515 1.00 21.97 93 ASP A C 1
ATOM 467 O O . ASP A 1 71 ? 20.291 -21.441 18.880 1.00 22.16 93 ASP A O 1
ATOM 472 N N . LEU A 1 72 ? 18.762 -21.142 20.502 1.00 21.96 94 LEU A N 1
ATOM 473 C CA . LEU A 1 72 ? 19.238 -19.805 20.920 1.00 22.26 94 LEU A CA 1
ATOM 474 C C . LEU A 1 72 ? 19.128 -18.724 19.841 1.00 22.47 94 LEU A C 1
ATOM 475 O O . LEU A 1 72 ? 19.773 -17.675 19.976 1.00 23.70 94 LEU A O 1
ATOM 480 N N . GLY A 1 73 ? 18.304 -18.940 18.820 1.00 21.14 95 GLY A N 1
ATOM 481 C CA . GLY A 1 73 ? 18.175 -17.963 17.724 1.00 21.44 95 GLY A CA 1
ATOM 482 C C . GLY A 1 73 ? 17.214 -16.823 17.983 1.00 21.08 95 GLY A C 1
ATOM 483 O O . GLY A 1 73 ? 17.106 -15.884 17.193 1.00 22.41 95 GLY A O 1
ATOM 484 N N . GLN A 1 74 ? 16.498 -16.882 19.097 1.00 20.95 96 GLN A N 1
ATOM 485 C CA . GLN A 1 74 ? 15.519 -15.843 19.353 1.00 21.10 96 GLN A CA 1
ATOM 486 C C . GLN A 1 74 ? 15.253 -15.769 20.840 1.00 19.84 96 GLN A C 1
ATOM 487 O O . GLN A 1 74 ? 15.217 -16.794 21.512 1.00 20.82 96 GLN A O 1
ATOM 493 N N . THR A 1 75 ? 15.110 -14.550 21.358 1.00 18.70 97 THR A N 1
ATOM 494 C CA . THR A 1 75 ? 14.606 -14.371 22.721 1.00 18.12 97 THR A CA 1
ATOM 495 C C . THR A 1 75 ? 13.318 -13.561 22.654 1.00 17.44 97 THR A C 1
ATOM 496 O O . THR A 1 75 ? 13.185 -12.671 21.819 1.00 16.37 97 THR A O 1
ATOM 500 N N . THR A 1 76 ? 12.382 -13.878 23.545 1.00 16.94 98 THR A N 1
ATOM 501 C CA . THR A 1 76 ? 11.130 -13.177 23.677 1.00 16.83 98 THR A CA 1
ATOM 502 C C . THR A 1 76 ? 10.992 -12.799 25.135 1.00 16.98 98 THR A C 1
ATOM 503 O O . THR A 1 76 ? 11.034 -13.671 25.997 1.00 16.81 98 THR A O 1
ATOM 507 N N . LEU A 1 77 ? 10.887 -11.497 25.408 1.00 16.92 99 LEU A N 1
ATOM 508 C CA . LEU A 1 77 ? 10.747 -10.975 26.759 1.00 17.11 99 LEU A CA 1
ATOM 509 C C . LEU A 1 77 ? 9.404 -10.296 26.865 1.00 16.76 99 LEU A C 1
ATOM 510 O O . LEU A 1 77 ? 9.159 -9.288 26.206 1.00 15.67 99 LEU A O 1
ATOM 515 N N . GLU A 1 78 ? 8.533 -10.876 27.676 1.00 16.32 100 GLU A N 1
ATOM 516 C CA . GLU A 1 78 ? 7.192 -10.428 27.872 1.00 16.32 100 GLU A CA 1
ATOM 517 C C . GLU A 1 78 ? 6.989 -9.945 29.310 1.00 15.64 100 GLU A C 1
ATOM 518 O O . GLU A 1 78 ? 7.452 -10.579 30.230 1.00 14.83 100 GLU A O 1
ATOM 524 N N . VAL A 1 79 ? 6.295 -8.818 29.455 1.00 15.33 101 VAL A N 1
ATOM 525 C CA . VAL A 1 79 ? 5.824 -8.292 30.709 1.00 15.79 101 VAL A CA 1
ATOM 526 C C . VAL A 1 79 ? 4.307 -8.226 30.637 1.00 15.38 101 VAL A C 1
ATOM 527 O O . VAL A 1 79 ? 3.732 -7.625 29.739 1.00 14.91 101 VAL A O 1
ATOM 531 N N . PHE A 1 80 ? 3.673 -8.889 31.602 1.00 15.53 102 PHE A N 1
ATOM 532 C CA . PHE A 1 80 ? 2.236 -8.927 31.706 1.00 16.28 102 PHE A CA 1
ATOM 533 C C . PHE A 1 80 ? 1.774 -8.243 32.984 1.00 15.76 102 PHE A C 1
ATOM 534 O O . PHE A 1 80 ? 2.514 -8.119 33.982 1.00 15.42 102 PHE A O 1
ATOM 542 N N . LYS A 1 81 ? 0.493 -7.896 33.001 1.00 16.70 103 LYS A N 1
ATOM 543 C CA . LYS A 1 81 ? -0.177 -7.609 34.271 1.00 18.83 103 LYS A CA 1
ATOM 544 C C . L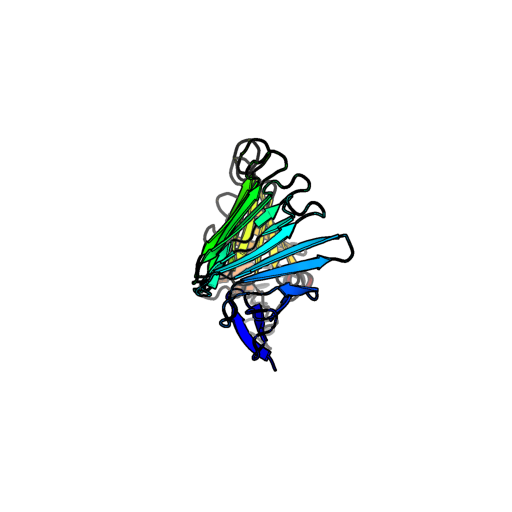YS A 1 81 ? -0.158 -8.834 35.182 1.00 18.67 103 LYS A C 1
ATOM 545 O O . LYS A 1 81 ? 0.267 -9.907 34.788 1.00 18.90 103 LYS A O 1
ATOM 551 N N . SER A 1 82 ? -0.629 -8.665 36.403 1.00 20.57 104 SER A N 1
ATOM 552 C CA . SER A 1 82 ? -0.654 -9.744 37.378 1.00 21.66 104 SER A CA 1
ATOM 553 C C . SER A 1 82 ? -1.462 -10.993 36.982 1.00 22.54 104 SER A C 1
ATOM 554 O O . SER A 1 82 ? -1.259 -12.070 37.574 1.00 23.06 104 SER A O 1
ATOM 557 N N . ASP A 1 83 ? -2.346 -10.854 35.990 1.00 23.19 105 ASP A N 1
ATOM 558 C CA . ASP A 1 83 ? -3.059 -12.002 35.417 1.00 23.75 105 ASP A CA 1
ATOM 559 C C . ASP A 1 83 ? -2.193 -12.921 34.535 1.00 24.72 105 ASP A C 1
ATOM 560 O O . ASP A 1 83 ? -2.619 -14.016 34.173 1.00 26.37 105 ASP A O 1
ATOM 565 N N . GLY A 1 84 ? -0.984 -12.491 34.186 1.00 24.49 106 GLY A N 1
ATOM 566 C CA . GLY A 1 84 ? -0.101 -13.312 33.365 1.00 24.78 106 GLY A CA 1
ATOM 567 C C . GLY A 1 84 ? -0.498 -13.456 31.906 1.00 25.32 106 GLY A C 1
ATOM 568 O O . GLY A 1 84 ? 0.115 -14.249 31.190 1.00 26.36 106 GLY A O 1
ATOM 569 N N . SER A 1 85 ? -1.480 -12.669 31.446 1.00 24.88 107 SER A N 1
ATOM 570 C CA . SER A 1 85 ? -2.012 -12.786 30.087 1.00 24.63 107 SER A CA 1
ATOM 571 C C . SER A 1 85 ? -2.165 -11.437 29.385 1.00 24.07 107 SER A C 1
ATOM 572 O O . SER A 1 85 ? -1.930 -11.324 28.173 1.00 24.73 107 SER A O 1
ATOM 575 N N . THR A 1 86 ? -2.593 -10.420 30.127 1.00 22.62 108 THR A N 1
ATOM 576 C CA . THR A 1 86 ? -2.667 -9.077 29.562 1.00 21.65 108 THR A CA 1
ATOM 577 C C . THR A 1 86 ? -1.252 -8.452 29.387 1.00 20.04 108 THR A C 1
ATOM 578 O O . THR A 1 86 ? -0.601 -8.117 30.345 1.00 18.70 108 THR A O 1
ATOM 582 N N . LEU A 1 87 ? -0.807 -8.280 28.154 1.00 20.31 109 LEU A N 1
ATOM 583 C CA . LEU A 1 87 ? 0.511 -7.690 27.878 1.00 19.23 109 LEU A CA 1
ATOM 584 C C . LEU A 1 87 ? 0.676 -6.212 28.277 1.00 18.74 109 LEU A C 1
ATOM 585 O O . LEU A 1 87 ? -0.263 -5.434 28.230 1.00 17.46 109 LEU A O 1
ATOM 590 N N . VAL A 1 88 ? 1.883 -5.878 28.735 1.00 17.10 110 VAL A N 1
ATOM 591 C CA . VAL A 1 88 ? 2.348 -4.508 28.990 1.00 17.99 110 VAL A CA 1
ATOM 592 C C . VAL A 1 88 ? 3.460 -4.188 27.962 1.00 17.68 110 VAL A C 1
ATOM 593 O O . VAL A 1 88 ? 3.531 -3.091 27.390 1.00 17.19 110 VAL A O 1
ATOM 597 N N . SER A 1 89 ? 4.365 -5.140 27.741 1.00 16.52 111 SER A N 1
ATOM 598 C CA . SER A 1 89 ? 5.390 -4.975 26.709 1.00 17.12 111 SER A CA 1
ATOM 599 C C . SER A 1 89 ? 5.828 -6.351 26.190 1.00 17.22 111 SER A C 1
ATOM 600 O O . SER A 1 89 ? 5.594 -7.374 26.841 1.00 16.91 111 SER A O 1
ATOM 603 N N . LYS A 1 90 ? 6.468 -6.363 25.026 1.00 17.89 112 LYS A N 1
ATOM 604 C CA . LYS A 1 90 ? 6.960 -7.594 24.409 1.00 18.06 112 LYS A CA 1
ATOM 605 C C . LYS A 1 90 ? 8.098 -7.227 23.497 1.00 18.08 112 LYS A C 1
ATOM 606 O O . LYS A 1 90 ? 7.891 -6.410 22.615 1.00 17.88 112 LYS A O 1
ATOM 612 N N . LYS A 1 91 ? 9.263 -7.848 23.706 1.00 17.58 113 LYS A N 1
ATOM 613 C CA A LYS A 1 91 ? 10.437 -7.615 22.871 0.50 18.15 113 LYS A CA 1
ATOM 614 C CA B LYS A 1 91 ? 10.447 -7.621 22.881 0.50 18.17 113 LYS A CA 1
ATOM 615 C C . LYS A 1 91 ? 10.924 -8.959 22.326 1.00 18.35 113 LYS A C 1
ATOM 616 O O . LYS A 1 91 ? 11.296 -9.836 23.097 1.00 18.55 113 LYS A O 1
ATOM 627 N N . VAL A 1 92 ? 10.923 -9.105 20.991 1.00 18.37 114 VAL A N 1
ATOM 628 C CA . VAL A 1 92 ? 11.466 -10.314 20.346 1.00 19.70 114 VAL A CA 1
ATOM 629 C C . VAL A 1 92 ? 12.747 -9.920 19.625 1.00 19.55 114 VAL A C 1
ATOM 630 O O . VAL A 1 92 ? 12.763 -8.981 18.797 1.00 20.43 114 VAL A O 1
ATOM 634 N N . THR A 1 93 ? 13.827 -10.632 19.907 1.00 20.07 115 THR A N 1
ATOM 635 C CA . THR A 1 93 ? 15.127 -10.282 19.325 1.00 20.61 115 THR A CA 1
ATOM 636 C C . THR A 1 93 ? 15.709 -11.551 18.712 1.00 21.52 115 THR A C 1
ATOM 637 O O . THR A 1 93 ? 15.684 -12.615 19.336 1.00 20.16 115 THR A O 1
ATOM 641 N N . SER A 1 94 ? 16.223 -11.414 17.490 1.00 22.41 116 SER A N 1
ATOM 642 C CA . SER A 1 94 ? 16.780 -12.529 16.751 1.00 24.11 116 SER A CA 1
ATOM 643 C C . SER A 1 94 ? 18.287 -12.492 16.864 1.00 24.67 116 SER A C 1
ATOM 644 O O . SER A 1 94 ? 18.881 -11.475 17.227 1.00 24.14 116 SER A O 1
ATOM 647 N N . LYS A 1 95 ? 18.912 -13.622 16.548 1.00 26.11 117 LYS A N 1
ATOM 648 C CA . LYS A 1 95 ? 20.366 -13.734 16.619 1.00 27.65 117 LYS A CA 1
ATOM 649 C C . LYS A 1 95 ? 21.062 -12.655 15.781 1.00 28.39 117 LYS A C 1
ATOM 650 O O . LYS A 1 95 ? 22.072 -12.097 16.203 1.00 28.95 117 LYS A O 1
ATOM 656 N N . ASP A 1 96 ? 20.501 -12.337 14.620 1.00 29.52 118 ASP A N 1
ATOM 657 C CA . ASP A 1 96 ? 21.122 -11.329 13.740 1.00 29.55 118 ASP A CA 1
ATOM 658 C C . ASP A 1 96 ? 20.935 -9.868 14.198 1.00 30.40 118 ASP A C 1
ATOM 659 O O . ASP A 1 96 ? 21.166 -8.958 13.400 1.00 31.06 118 ASP A O 1
ATOM 664 N N . LYS A 1 97 ? 20.491 -9.660 15.445 1.00 30.32 119 LYS A N 1
ATOM 665 C CA . LYS A 1 97 ? 20.337 -8.324 16.086 1.00 30.41 119 LYS A CA 1
ATOM 666 C C . LYS A 1 97 ? 19.062 -7.570 15.637 1.00 29.41 119 LYS A C 1
ATOM 667 O O . LYS A 1 97 ? 18.789 -6.462 16.101 1.00 30.34 119 LYS A O 1
ATOM 673 N N . SER A 1 98 ? 18.290 -8.199 14.757 1.00 27.99 120 SER A N 1
ATOM 674 C CA . SER A 1 98 ? 16.928 -7.799 14.401 1.00 27.12 120 SER A CA 1
ATOM 675 C C . SER A 1 98 ? 16.049 -7.797 15.648 1.00 26.01 120 SER A C 1
ATOM 676 O O . SER A 1 98 ? 16.243 -8.638 16.535 1.00 24.93 120 SER A O 1
ATOM 679 N N . SER A 1 99 ? 15.087 -6.886 15.744 1.00 23.79 121 SER A N 1
ATOM 680 C CA . SER A 1 99 ? 14.159 -6.945 16.892 1.00 23.95 121 SER A CA 1
ATOM 681 C C . SER A 1 99 ? 12.794 -6.330 16.603 1.00 23.67 121 SER A C 1
ATOM 682 O O . SER A 1 99 ? 12.603 -5.547 15.670 1.00 22.85 121 SER A O 1
ATOM 685 N N . THR A 1 100 ? 11.826 -6.715 17.406 1.00 23.51 122 THR A N 1
ATOM 686 C CA . THR A 1 100 ? 10.530 -6.071 17.390 1.00 23.16 122 THR A CA 1
ATOM 687 C C . THR A 1 100 ? 10.130 -5.777 18.819 1.00 23.11 122 THR A C 1
ATOM 688 O O . THR A 1 100 ? 10.046 -6.710 19.638 1.00 22.52 122 THR A O 1
ATOM 692 N N . GLU A 1 101 ? 9.924 -4.491 19.116 1.00 22.12 123 GLU A N 1
ATOM 693 C CA A GLU A 1 101 ? 9.573 -4.054 20.455 0.50 22.33 123 GLU A CA 1
ATOM 694 C CA B GLU A 1 101 ? 9.579 -4.033 20.461 0.50 22.28 123 GLU A CA 1
ATOM 695 C C . GLU A 1 101 ? 8.162 -3.482 20.452 1.00 22.51 123 GLU A C 1
ATOM 696 O O . GLU A 1 101 ? 7.861 -2.576 19.691 1.00 22.41 123 GLU A O 1
ATOM 707 N N . GLU A 1 102 ? 7.294 -4.024 21.302 1.00 20.91 124 GLU A N 1
ATOM 708 C CA . GLU A 1 102 ? 5.914 -3.589 21.337 1.00 21.32 124 GLU A CA 1
ATOM 709 C C . GLU A 1 102 ? 5.510 -3.118 22.734 1.00 21.20 124 GLU A C 1
ATOM 710 O O . GLU A 1 102 ? 5.956 -3.678 23.742 1.00 20.39 124 GLU A O 1
ATOM 716 N N . LYS A 1 103 ? 4.698 -2.065 22.778 1.00 21.14 125 LYS A N 1
ATOM 717 C CA . LYS A 1 103 ? 4.076 -1.613 24.004 1.00 21.90 125 LYS A CA 1
ATOM 718 C C . LYS A 1 103 ? 2.582 -1.705 23.853 1.00 21.57 125 LYS A C 1
ATOM 719 O O . LYS A 1 103 ? 2.052 -1.649 22.746 1.00 19.90 125 LYS A O 1
ATOM 725 N N . PHE A 1 104 ? 1.910 -1.834 24.989 1.00 21.46 126 PHE A N 1
ATOM 726 C CA . PHE A 1 104 ? 0.474 -2.045 25.029 1.00 22.33 126 PHE A CA 1
ATOM 727 C C . PHE A 1 104 ? -0.187 -1.098 26.026 1.00 22.96 126 PHE A C 1
ATOM 728 O O . PHE A 1 104 ? 0.419 -0.699 27.010 1.00 22.71 126 PHE A O 1
ATOM 736 N N . ASN A 1 105 ? -1.423 -0.709 25.722 1.00 23.84 127 ASN A N 1
ATOM 737 C CA . ASN A 1 105 ? -2.216 0.145 26.615 1.00 24.94 127 ASN A CA 1
ATOM 738 C C . ASN A 1 105 ? -2.804 -0.660 27.784 1.00 26.12 127 ASN A C 1
ATOM 739 O O . ASN A 1 105 ? -2.568 -1.858 27.886 1.00 26.25 127 ASN A O 1
ATOM 744 N N . GLU A 1 106 ? -3.573 0.005 28.643 1.00 27.29 128 GLU A N 1
ATOM 745 C CA . GLU A 1 106 ? -4.104 -0.627 29.865 1.00 28.26 128 GLU A CA 1
ATOM 746 C C . GLU A 1 106 ? -5.117 -1.743 29.595 1.00 28.78 128 GLU A C 1
ATOM 747 O O . GLU A 1 106 ? -5.455 -2.490 30.513 1.00 29.26 128 GLU A O 1
ATOM 753 N N . LYS A 1 107 ? -5.617 -1.830 28.365 1.00 28.71 129 LYS A N 1
ATOM 754 C CA . LYS A 1 107 ? -6.474 -2.936 27.931 1.00 29.26 129 LYS A CA 1
ATOM 755 C C . LYS A 1 107 ? -5.708 -4.122 27.326 1.00 28.97 129 LYS A C 1
ATOM 756 O O . LYS A 1 107 ? -6.321 -5.142 26.990 1.00 29.74 129 LYS A O 1
ATOM 762 N N . GLY A 1 108 ? -4.389 -3.997 27.170 1.00 27.83 130 GLY A N 1
ATOM 763 C CA . GLY A 1 108 ? -3.586 -5.059 26.570 1.00 26.99 130 GLY A CA 1
ATOM 764 C C . GLY A 1 108 ? -3.545 -4.984 25.058 1.00 26.37 130 GLY A C 1
ATOM 765 O O . GLY A 1 108 ? -3.140 -5.935 24.385 1.00 25.88 130 GLY A O 1
ATOM 766 N N . GLU A 1 109 ? -3.923 -3.831 24.519 1.00 25.67 131 GLU A N 1
ATOM 767 C CA . GLU A 1 109 ? -3.947 -3.619 23.080 1.00 25.50 131 GLU A CA 1
ATOM 768 C C . GLU A 1 109 ? -2.693 -2.868 22.632 1.00 24.31 131 GLU A C 1
ATOM 769 O O . GLU A 1 109 ? -2.179 -2.043 23.369 1.00 22.77 131 GLU A O 1
ATOM 775 N N . LEU A 1 110 ? -2.224 -3.152 21.417 1.00 24.27 132 LEU A N 1
ATOM 776 C CA . LEU A 1 110 ? -1.024 -2.516 20.871 1.00 23.67 132 LEU A CA 1
ATOM 777 C C . LEU A 1 110 ? -1.144 -0.983 20.819 1.00 23.01 132 LEU A C 1
ATOM 778 O O . LEU A 1 110 ? -2.086 -0.443 20.233 1.00 23.00 132 LEU A O 1
ATOM 783 N N . SER A 1 111 ? -0.177 -0.308 21.434 1.00 22.54 133 SER A N 1
ATOM 784 C CA . SER A 1 111 ? -0.075 1.147 21.385 1.00 22.13 133 SER A CA 1
ATOM 785 C C . SER A 1 111 ? 1.184 1.641 20.671 1.00 21.66 133 SER A C 1
ATOM 786 O O . SER A 1 111 ? 1.168 2.712 20.106 1.00 20.98 133 SER A O 1
ATOM 789 N N . GLU A 1 112 ? 2.274 0.880 20.733 1.00 21.38 134 GLU A N 1
ATOM 790 C CA . GLU A 1 112 ? 3.476 1.177 19.937 1.00 22.10 134 GLU A CA 1
ATOM 791 C C . GLU A 1 112 ? 4.138 -0.076 19.398 1.00 21.88 134 GLU A C 1
ATOM 792 O O . GLU A 1 112 ? 4.123 -1.131 20.026 1.00 21.16 134 GLU A O 1
ATOM 798 N N . LYS A 1 113 ? 4.754 0.044 18.215 1.00 21.65 135 LYS A N 1
ATOM 799 C CA . LYS A 1 113 ? 5.497 -1.070 17.655 1.00 21.59 135 LYS A CA 1
ATOM 800 C C . LYS A 1 113 ? 6.730 -0.557 16.934 1.00 20.70 135 LYS A C 1
ATOM 801 O O . LYS A 1 113 ? 6.615 0.256 16.031 1.00 20.64 135 LYS A O 1
ATOM 807 N N . LYS A 1 114 ? 7.904 -1.040 17.316 1.00 21.03 136 LYS A N 1
ATOM 808 C CA . LYS A 1 114 ? 9.118 -0.657 16.627 1.00 20.60 136 LYS A CA 1
ATOM 809 C C . LYS A 1 114 ? 9.816 -1.903 16.098 1.00 20.51 136 LYS A C 1
ATOM 810 O O . LYS A 1 114 ? 10.073 -2.856 16.859 1.00 18.53 136 LYS A O 1
ATOM 816 N N . ILE A 1 115 ? 10.157 -1.870 14.808 1.00 19.94 137 ILE A N 1
ATOM 817 C CA . ILE A 1 115 ? 10.812 -2.998 14.144 1.00 21.33 137 ILE A CA 1
ATOM 818 C C . ILE A 1 115 ? 12.197 -2.531 13.710 1.00 21.43 137 ILE A C 1
ATOM 819 O O . ILE A 1 115 ? 12.319 -1.590 12.947 1.00 22.30 137 ILE A O 1
ATOM 824 N N . THR A 1 116 ? 13.246 -3.166 14.213 1.00 21.04 138 THR A N 1
ATOM 825 C CA . THR A 1 116 ? 14.608 -2.715 13.941 1.00 21.34 138 THR A CA 1
ATOM 826 C C . THR A 1 116 ? 15.328 -3.804 13.152 1.00 21.34 138 THR A C 1
ATOM 827 O O . THR A 1 116 ? 15.215 -4.976 13.495 1.00 22.58 138 THR A O 1
ATOM 831 N N . ARG A 1 117 ? 16.033 -3.429 12.086 1.00 20.75 139 ARG A N 1
ATOM 832 C CA . ARG A 1 117 ? 16.770 -4.402 11.271 1.00 22.04 139 ARG A CA 1
ATOM 833 C C . ARG A 1 117 ? 18.200 -4.539 11.754 1.00 21.74 139 ARG A C 1
ATOM 834 O O . ARG A 1 117 ? 18.687 -3.736 12.568 1.00 22.03 139 ARG A O 1
ATOM 842 N N . ALA A 1 118 ? 18.869 -5.575 11.263 1.00 22.62 140 ALA A N 1
ATOM 843 C CA . ALA A 1 118 ? 20.276 -5.810 11.571 1.00 22.97 140 ALA A CA 1
ATOM 844 C C . ALA A 1 118 ? 21.204 -4.630 11.240 1.00 24.03 140 ALA A C 1
ATOM 845 O O . ALA A 1 118 ? 22.259 -4.469 11.883 1.00 25.07 140 ALA A O 1
ATOM 847 N N . ASP A 1 119 ? 20.838 -3.840 10.225 1.00 22.86 141 ASP A N 1
ATOM 848 C CA . ASP A 1 119 ? 21.611 -2.654 9.845 1.00 22.37 141 ASP A CA 1
ATOM 849 C C . ASP A 1 119 ? 21.205 -1.395 10.643 1.00 22.76 141 ASP A C 1
ATOM 850 O O . ASP A 1 119 ? 21.687 -0.288 10.364 1.00 23.80 141 ASP A O 1
ATOM 855 N N . LYS A 1 120 ? 20.322 -1.579 11.629 1.00 22.39 142 LYS A N 1
ATOM 856 C CA . LYS A 1 120 ? 19.915 -0.551 12.581 1.00 21.97 142 LYS A CA 1
ATOM 857 C C . LYS A 1 120 ? 18.831 0.364 12.007 1.00 20.90 142 LYS A C 1
ATOM 858 O O . LYS A 1 120 ? 18.332 1.223 12.724 1.00 21.14 142 LYS A O 1
ATOM 864 N N . SER A 1 121 ? 18.471 0.194 10.734 1.00 19.31 143 SER A N 1
ATOM 865 C CA . SER A 1 121 ? 17.259 0.845 10.243 1.00 18.16 143 SER A CA 1
ATOM 866 C C . SER A 1 121 ? 16.014 0.340 10.947 1.00 18.05 143 SER A C 1
ATOM 867 O O . SER A 1 121 ? 16.006 -0.724 11.588 1.00 17.36 143 SER A O 1
ATOM 870 N N . SER A 1 122 ? 14.968 1.142 10.899 1.00 17.55 144 SER A N 1
ATOM 871 C CA . SER A 1 122 ? 13.810 0.823 11.676 1.00 17.21 144 SER A CA 1
ATOM 872 C C . SER A 1 122 ? 12.560 1.493 11.185 1.00 18.36 144 SER A C 1
ATOM 873 O O . SER A 1 122 ? 12.627 2.493 10.439 1.00 18.38 144 SER A O 1
ATOM 876 N N . THR A 1 123 ? 11.429 0.922 11.601 1.00 19.05 145 THR A N 1
ATOM 877 C CA . THR A 1 123 ? 10.130 1.553 11.489 1.00 20.05 145 THR A CA 1
ATOM 878 C C . THR A 1 123 ? 9.507 1.579 12.858 1.00 21.29 145 THR A C 1
ATOM 879 O O . THR A 1 123 ? 9.614 0.619 13.591 1.00 19.85 145 THR A O 1
ATOM 883 N N . GLU A 1 124 ? 8.853 2.678 13.200 1.00 20.49 146 GLU A N 1
ATOM 884 C CA . GLU A 1 124 ? 8.133 2.774 14.453 1.00 21.26 146 GLU A CA 1
ATOM 885 C C . GLU A 1 124 ? 6.739 3.327 14.202 1.00 21.74 146 GLU A C 1
ATOM 886 O O . GLU A 1 124 ? 6.594 4.382 13.564 1.00 22.20 146 GLU A O 1
ATOM 892 N N . GLU A 1 125 ? 5.728 2.651 14.734 1.00 21.74 147 GLU A N 1
ATOM 893 C CA . GLU A 1 125 ? 4.356 3.140 14.623 1.00 21.61 147 GLU A CA 1
ATOM 894 C C . GLU A 1 125 ? 3.757 3.281 16.002 1.00 21.66 147 GLU A C 1
ATOM 895 O O . GLU A 1 125 ? 4.097 2.507 16.918 1.00 20.59 147 GLU A O 1
ATOM 901 N N . LYS A 1 126 ? 2.913 4.288 16.174 1.00 20.70 148 LYS A N 1
ATOM 902 C CA . LYS A 1 126 ? 2.149 4.455 17.410 1.00 21.96 148 LYS A CA 1
ATOM 903 C C . LYS A 1 126 ? 0.662 4.487 17.061 1.00 21.23 148 LYS A C 1
ATOM 904 O O . LYS A 1 126 ? 0.287 5.035 16.043 1.00 19.82 148 LYS A O 1
ATOM 910 N N . PHE A 1 127 ? -0.152 3.898 17.929 1.00 21.96 149 PHE A N 1
ATOM 911 C CA . PHE A 1 127 ? -1.600 3.808 17.713 1.00 23.35 149 PHE A CA 1
ATOM 912 C C . PHE A 1 127 ? -2.377 4.433 18.849 1.00 24.67 149 PHE A C 1
ATOM 913 O O . PHE A 1 127 ? -1.974 4.300 20.008 1.00 24.99 149 PHE A O 1
ATOM 921 N N . ASN A 1 128 ? -3.468 5.116 18.505 1.00 26.27 150 ASN A N 1
ATOM 922 C CA . ASN A 1 128 ? -4.325 5.779 19.507 1.00 28.03 150 ASN A CA 1
ATOM 923 C C . ASN A 1 128 ? -5.279 4.804 20.199 1.00 29.50 150 ASN A C 1
ATOM 924 O O . ASN A 1 128 ? -5.324 3.612 19.854 1.00 29.97 150 ASN A O 1
ATOM 929 N N . GLU A 1 129 ? -6.008 5.313 21.198 1.00 31.26 151 GLU A N 1
ATOM 930 C CA . GLU A 1 129 ? -7.000 4.530 21.973 1.00 31.97 151 GLU A CA 1
ATOM 931 C C . GLU A 1 129 ? -7.966 3.757 21.065 1.00 32.30 151 GLU A C 1
ATOM 932 O O . GLU A 1 129 ? -8.463 2.684 21.439 1.00 32.77 151 GLU A O 1
ATOM 938 N N . LYS A 1 130 ? -8.217 4.316 19.880 1.00 32.12 152 LYS A N 1
ATOM 939 C CA . LYS A 1 130 ? -9.084 3.717 18.878 1.00 31.65 152 LYS A CA 1
ATOM 940 C C . LYS A 1 130 ? -8.422 2.669 17.981 1.00 31.32 152 LYS A C 1
ATOM 941 O O . LYS A 1 130 ? -9.080 2.132 17.074 1.00 31.91 152 LYS A O 1
ATOM 947 N N . GLY A 1 131 ? -7.132 2.389 18.186 1.00 29.78 153 GLY A N 1
ATOM 948 C CA . GLY A 1 131 ? -6.436 1.436 17.333 1.00 28.55 153 GLY A CA 1
ATOM 949 C C . GLY A 1 131 ? -5.958 2.003 16.011 1.00 27.23 153 GLY A C 1
ATOM 950 O O . GLY A 1 131 ? -5.501 1.256 15.139 1.00 27.96 153 GLY A O 1
ATOM 951 N N . GLU A 1 132 ? -6.021 3.332 15.875 1.00 25.39 154 GLU A N 1
ATOM 952 C CA . GLU A 1 132 ? -5.698 4.017 14.638 1.00 24.55 154 GLU A CA 1
ATOM 953 C C . GLU A 1 132 ? -4.279 4.576 14.722 1.00 22.51 154 GLU A C 1
ATOM 954 O O . GLU A 1 132 ? -3.854 4.975 15.798 1.00 21.86 154 GLU A O 1
ATOM 960 N N . LEU A 1 133 ? -3.595 4.626 13.580 1.00 22.64 155 LEU A N 1
ATOM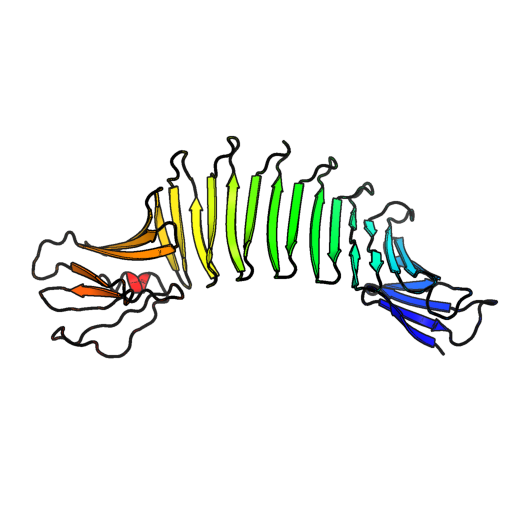 961 C CA . LEU A 1 133 ? -2.214 5.111 13.500 1.00 22.25 155 LEU A CA 1
ATOM 962 C C . LEU A 1 133 ? -2.186 6.600 13.781 1.00 21.42 155 LEU A C 1
ATOM 963 O O . LEU A 1 133 ? -2.867 7.369 13.089 1.00 21.56 155 LEU A O 1
ATOM 968 N N . SER A 1 134 ? -1.401 7.012 14.779 1.00 20.34 156 SER A N 1
ATOM 969 C CA . SER A 1 134 ? -1.233 8.431 15.099 1.00 20.16 156 SER A CA 1
ATOM 970 C C . SER A 1 134 ? 0.125 8.973 14.670 1.00 19.48 156 SER A C 1
ATOM 971 O O . SER A 1 134 ? 0.244 10.154 14.412 1.00 18.50 156 SER A O 1
ATOM 974 N N . GLU A 1 135 ? 1.147 8.116 14.618 1.00 18.59 157 GLU A N 1
ATOM 975 C CA . GLU A 1 135 ? 2.498 8.550 14.199 1.00 18.61 157 GLU A CA 1
ATOM 976 C C . GLU A 1 135 ? 3.232 7.413 13.524 1.00 17.08 157 GLU A C 1
ATOM 977 O O . GLU A 1 135 ? 3.106 6.262 13.923 1.00 15.15 157 GLU A O 1
ATOM 983 N N . LYS A 1 136 ? 4.066 7.732 12.538 1.00 16.60 158 LYS A N 1
ATOM 984 C CA . LYS A 1 136 ? 4.908 6.731 11.931 1.00 17.42 158 LYS A CA 1
ATOM 985 C C . LYS A 1 136 ? 6.273 7.342 11.592 1.00 16.16 158 LYS A C 1
ATOM 986 O O . LYS A 1 136 ? 6.341 8.417 10.977 1.00 16.18 158 LYS A O 1
ATOM 992 N N . LYS A 1 137 ? 7.345 6.658 11.982 1.00 16.22 159 LYS A N 1
ATOM 993 C CA . LYS A 1 137 ? 8.703 7.095 11.669 1.00 16.46 159 LYS A CA 1
ATOM 994 C C . LYS A 1 137 ? 9.480 5.978 11.002 1.00 16.30 159 LYS A C 1
ATOM 995 O O . LYS A 1 137 ? 9.549 4.883 11.552 1.00 16.54 159 LYS A O 1
ATOM 1001 N N . ILE A 1 138 ? 10.088 6.288 9.853 1.00 14.76 160 ILE A N 1
ATOM 1002 C CA . ILE A 1 138 ? 11.021 5.401 9.158 1.00 15.35 160 ILE A CA 1
ATOM 1003 C C . ILE A 1 138 ? 12.424 5.970 9.260 1.00 14.34 160 ILE A C 1
ATOM 1004 O O . ILE A 1 138 ? 12.649 7.112 8.876 1.00 14.88 160 ILE A O 1
ATOM 1009 N N . THR A 1 139 ? 13.351 5.199 9.817 1.00 14.43 161 THR A N 1
ATOM 1010 C CA . THR A 1 139 ? 14.745 5.573 9.899 1.00 14.67 161 THR A CA 1
ATOM 1011 C C . THR A 1 139 ? 15.571 4.649 9.038 1.00 15.27 161 THR A C 1
ATOM 1012 O O . THR A 1 139 ? 15.445 3.431 9.157 1.00 14.44 161 THR A O 1
ATOM 1016 N N . ARG A 1 140 ? 16.356 5.232 8.140 1.00 14.94 162 ARG A N 1
ATOM 1017 C CA . ARG A 1 140 ? 17.127 4.455 7.198 1.00 15.82 162 ARG A CA 1
ATOM 1018 C C . ARG A 1 140 ? 18.502 4.128 7.786 1.00 17.24 162 ARG A C 1
ATOM 1019 O O . ARG A 1 140 ? 18.863 4.630 8.862 1.00 17.94 162 ARG A O 1
ATOM 1027 N N . ALA A 1 141 ? 19.252 3.285 7.100 1.00 18.02 163 ALA A N 1
ATOM 1028 C CA . ALA A 1 141 ? 20.555 2.824 7.602 1.00 18.92 163 ALA A CA 1
ATOM 1029 C C . ALA A 1 141 ? 21.560 3.982 7.688 1.00 20.33 163 ALA A C 1
ATOM 1030 O O . ALA A 1 141 ? 22.513 3.938 8.495 1.00 23.57 163 ALA A O 1
ATOM 1032 N N . ASP A 1 142 ? 21.375 4.999 6.862 1.00 18.70 164 ASP A N 1
ATOM 1033 C CA . ASP A 1 142 ? 22.249 6.187 6.884 1.00 18.27 164 ASP A CA 1
ATOM 1034 C C . ASP A 1 142 ? 21.810 7.237 7.907 1.00 18.38 164 ASP A C 1
ATOM 1035 O O . ASP A 1 142 ? 22.383 8.357 7.920 1.00 19.62 164 ASP A O 1
ATOM 1040 N N . LYS A 1 143 ? 20.821 6.878 8.741 1.00 17.23 165 LYS A N 1
ATOM 1041 C CA . LYS A 1 143 ? 20.235 7.759 9.787 1.00 18.55 165 LYS A CA 1
ATOM 1042 C C . LYS A 1 143 ? 19.371 8.883 9.261 1.00 17.70 165 LYS A C 1
ATOM 1043 O O . LYS A 1 143 ? 18.833 9.673 10.059 1.00 18.96 165 LYS A O 1
ATOM 1049 N N . SER A 1 144 ? 19.155 8.959 7.948 1.00 16.18 166 SER A N 1
ATOM 1050 C CA . SER A 1 144 ? 18.096 9.829 7.434 1.00 15.65 166 SER A CA 1
ATOM 1051 C C . SER A 1 144 ? 16.726 9.257 7.873 1.00 15.17 166 SER A C 1
ATOM 1052 O O . SER A 1 144 ? 16.597 8.079 8.183 1.00 14.27 166 SER A O 1
ATOM 1055 N N . SER A 1 145 ? 15.690 10.084 7.924 1.00 15.20 167 SER A N 1
ATOM 1056 C CA . SER A 1 145 ? 14.403 9.595 8.367 1.00 15.29 167 SER A CA 1
ATOM 1057 C C . SER A 1 145 ? 13.252 10.404 7.837 1.00 15.44 167 SER A C 1
ATOM 1058 O O . SER A 1 145 ? 13.451 11.506 7.359 1.00 16.41 167 SER A O 1
ATOM 1061 N N . THR A 1 146 ? 12.068 9.807 7.916 1.00 16.90 168 THR A N 1
ATOM 1062 C CA . THR A 1 146 ? 10.829 10.508 7.649 1.00 18.11 168 THR A CA 1
ATOM 1063 C C . THR A 1 146 ? 9.885 10.253 8.813 1.00 19.07 168 THR A C 1
ATOM 1064 O O . THR A 1 146 ? 9.791 9.145 9.302 1.00 19.11 168 THR A O 1
ATOM 1068 N N . GLU A 1 147 ? 9.153 11.271 9.206 1.00 19.44 169 GLU A N 1
ATOM 1069 C CA . GLU A 1 147 ? 8.204 11.133 10.290 1.00 19.55 169 GLU A CA 1
ATOM 1070 C C . GLU A 1 147 ? 6.882 11.764 9.888 1.00 19.42 169 GLU A C 1
ATOM 1071 O O . GLU A 1 147 ? 6.857 12.845 9.327 1.00 19.56 169 GLU A O 1
ATOM 1077 N N . GLU A 1 148 ? 5.794 11.039 10.094 1.00 18.60 170 GLU A N 1
ATOM 1078 C CA . GLU A 1 148 ? 4.472 11.568 9.853 1.00 18.20 170 GLU A CA 1
ATOM 1079 C C . GLU A 1 148 ? 3.639 11.492 11.146 1.00 18.30 170 GLU A C 1
ATOM 1080 O O . GLU A 1 148 ? 3.730 10.524 11.876 1.00 17.07 170 GLU A O 1
ATOM 1086 N N . LYS A 1 149 ? 2.806 12.517 11.374 1.00 17.47 171 LYS A N 1
ATOM 1087 C CA . LYS A 1 149 ? 1.825 12.534 12.459 1.00 18.30 171 LYS A CA 1
ATOM 1088 C C . LYS A 1 149 ? 0.438 12.792 11.879 1.00 17.05 171 LYS A C 1
ATOM 1089 O O . LYS A 1 149 ? 0.285 13.622 10.986 1.00 17.48 171 LYS A O 1
ATOM 1095 N N . PHE A 1 150 ? -0.548 12.056 12.372 1.00 17.30 172 PHE A N 1
ATOM 1096 C CA . PHE A 1 150 ? -1.919 12.103 11.875 1.00 19.30 172 PHE A CA 1
ATOM 1097 C C . PHE A 1 150 ? -2.840 12.626 12.955 1.00 20.31 172 PHE A C 1
ATOM 1098 O O . PHE A 1 150 ? -2.585 12.397 14.146 1.00 21.22 172 PHE A O 1
ATOM 1106 N N . ASN A 1 151 ? -3.887 13.324 12.533 1.00 21.26 173 ASN A N 1
ATOM 1107 C CA . ASN A 1 151 ? -4.929 13.772 13.459 1.00 22.55 173 ASN A CA 1
ATOM 1108 C C . ASN A 1 151 ? -6.061 12.741 13.525 1.00 24.12 173 ASN A C 1
ATOM 1109 O O . ASN A 1 151 ? -5.947 11.666 12.939 1.00 24.39 173 ASN A O 1
ATOM 1114 N N . GLU A 1 152 ? -7.149 13.066 14.228 1.00 25.58 174 GLU A N 1
ATOM 1115 C CA . GLU A 1 152 ? -8.268 12.113 14.401 1.00 27.26 174 GLU A CA 1
ATOM 1116 C C . GLU A 1 152 ? -9.094 11.840 13.142 1.00 27.90 174 GLU A C 1
ATOM 1117 O O . GLU A 1 152 ? -9.920 10.915 13.120 1.00 29.07 174 GLU A O 1
ATOM 1123 N N . LYS A 1 153 ? -8.882 12.605 12.079 1.00 27.86 175 LYS A N 1
ATOM 1124 C CA . LYS A 1 153 ? -9.559 12.302 10.824 1.00 27.52 175 LYS A CA 1
ATOM 1125 C C . LYS A 1 153 ? -8.676 11.425 9.940 1.00 26.71 175 LYS A C 1
ATOM 1126 O O . LYS A 1 153 ? -9.024 11.136 8.794 1.00 27.59 175 LYS A O 1
ATOM 1132 N N . GLY A 1 154 ? -7.517 11.025 10.471 1.00 26.00 176 GLY A N 1
ATOM 1133 C CA . GLY A 1 154 ? -6.557 10.211 9.744 1.00 25.15 176 GLY A CA 1
ATOM 1134 C C . GLY A 1 154 ? -5.769 11.017 8.744 1.00 24.29 176 GLY A C 1
ATOM 1135 O O . GLY A 1 154 ? -5.125 10.461 7.852 1.00 24.80 176 GLY A O 1
ATOM 1136 N N . GLU A 1 155 ? -5.817 12.332 8.913 1.00 23.11 177 GLU A N 1
ATOM 1137 C CA . GLU A 1 155 ? -5.203 13.253 7.985 1.00 22.56 177 GLU A CA 1
ATOM 1138 C C . GLU A 1 155 ? -3.812 13.619 8.473 1.00 20.42 177 GLU A C 1
ATOM 1139 O O . GLU A 1 155 ? -3.563 13.666 9.668 1.00 19.19 177 GLU A O 1
ATOM 1145 N N . LEU A 1 156 ? -2.941 13.922 7.530 1.00 19.81 178 LEU A N 1
ATOM 1146 C CA . LEU A 1 156 ? -1.579 14.323 7.838 1.00 18.88 178 LEU A CA 1
ATOM 1147 C C . LEU A 1 156 ? -1.592 15.685 8.543 1.00 18.21 178 LEU A C 1
ATOM 1148 O O . LEU A 1 156 ? -2.182 16.636 8.045 1.00 17.94 178 LEU A O 1
ATOM 1153 N N . SER A 1 157 ? -1.019 15.747 9.737 1.00 17.06 179 SER A N 1
ATOM 1154 C CA . SER A 1 157 ? -0.935 16.994 10.472 1.00 17.60 179 SER A CA 1
ATOM 1155 C C . SER A 1 157 ? 0.445 17.631 10.466 1.00 17.00 179 SER A C 1
ATOM 1156 O O . SER A 1 157 ? 0.543 18.861 10.497 1.00 16.51 179 SER A O 1
ATOM 1159 N N . GLU A 1 158 ? 1.487 16.795 10.527 1.00 17.57 180 GLU A N 1
ATOM 1160 C CA . GLU A 1 158 ? 2.875 17.229 10.534 1.00 17.42 180 GLU A CA 1
ATOM 1161 C C . GLU A 1 158 ? 3.727 16.204 9.801 1.00 17.63 180 GLU A C 1
ATOM 1162 O O . GLU A 1 158 ? 3.444 15.039 9.858 1.00 16.49 180 GLU A O 1
ATOM 1168 N N . LYS A 1 159 ? 4.776 16.663 9.135 1.00 17.75 181 LYS A N 1
ATOM 1169 C CA . LYS A 1 159 ? 5.721 15.760 8.463 1.00 18.84 181 LYS A CA 1
ATOM 1170 C C . LYS A 1 159 ? 7.113 16.332 8.649 1.00 18.29 181 LYS A C 1
ATOM 1171 O O . LYS A 1 159 ? 7.309 17.535 8.523 1.00 18.09 181 LYS A O 1
ATOM 1177 N N . LYS A 1 160 ? 8.075 15.481 8.992 1.00 17.61 182 LYS A N 1
ATOM 1178 C CA . LYS A 1 160 ? 9.466 15.920 9.145 1.00 17.21 182 LYS A CA 1
ATOM 1179 C C . LYS A 1 160 ? 10.340 14.977 8.327 1.00 17.74 182 LYS A C 1
ATOM 1180 O O . LYS A 1 160 ? 10.270 13.746 8.487 1.00 17.43 182 LYS A O 1
ATOM 1186 N N . ILE A 1 161 ? 11.177 15.578 7.485 1.00 16.52 183 ILE A N 1
ATOM 1187 C CA . ILE A 1 161 ? 12.141 14.862 6.635 1.00 17.08 183 ILE A CA 1
ATOM 1188 C C . ILE A 1 161 ? 13.526 15.263 7.150 1.00 17.67 183 ILE A C 1
ATOM 1189 O O . ILE A 1 161 ? 13.878 16.439 7.165 1.00 17.66 183 ILE A O 1
ATOM 1194 N N . THR A 1 162 ? 14.287 14.286 7.627 1.00 16.90 184 THR A N 1
ATOM 1195 C CA . THR A 1 162 ? 15.631 14.532 8.115 1.00 17.08 184 THR A CA 1
ATOM 1196 C C . THR A 1 162 ? 16.643 13.861 7.209 1.00 16.33 184 THR A C 1
ATOM 1197 O O . THR A 1 162 ? 16.510 12.685 6.924 1.00 16.44 184 THR A O 1
ATOM 1201 N N . ARG A 1 163 ? 17.660 14.624 6.798 1.00 16.58 185 ARG A N 1
ATOM 1202 C CA . ARG A 1 163 ? 18.693 14.107 5.904 1.00 17.67 185 ARG A CA 1
ATOM 1203 C C . ARG A 1 163 ? 19.834 13.468 6.685 1.00 17.52 185 ARG A C 1
ATOM 1204 O O . ARG A 1 163 ? 19.960 13.636 7.912 1.00 16.97 185 ARG A O 1
ATOM 1212 N N . ALA A 1 164 ? 20.686 12.727 5.983 1.00 16.97 186 ALA A N 1
ATOM 1213 C CA . ALA A 1 164 ? 21.823 12.121 6.626 1.00 18.23 186 ALA A CA 1
ATOM 1214 C C . ALA A 1 164 ? 22.789 13.139 7.258 1.00 19.15 186 ALA A C 1
ATOM 1215 O O . ALA A 1 164 ? 23.475 12.790 8.219 1.00 21.75 186 ALA A O 1
ATOM 1217 N N . ASP A 1 165 ? 22.843 14.380 6.760 1.00 19.32 187 ASP A N 1
ATOM 1218 C CA . ASP A 1 165 ? 23.684 15.433 7.389 1.00 18.90 187 ASP A CA 1
ATOM 1219 C C . ASP A 1 165 ? 23.029 16.155 8.579 1.00 19.77 187 ASP A C 1
ATOM 1220 O O . ASP A 1 165 ? 23.567 17.156 9.090 1.00 20.16 187 ASP A O 1
ATOM 1225 N N . LYS A 1 166 ? 21.879 15.628 9.010 1.00 19.49 188 LYS A N 1
ATOM 1226 C CA . LYS A 1 166 ? 21.082 16.155 10.131 1.00 20.55 188 LYS A CA 1
ATOM 1227 C C . LYS A 1 166 ? 20.327 17.447 9.822 1.00 20.25 188 LYS A C 1
ATOM 1228 O O . LYS A 1 166 ? 19.626 17.964 10.705 1.00 21.25 188 LYS A O 1
ATOM 1234 N N . SER A 1 167 ? 20.410 17.958 8.597 1.00 18.20 189 SER A N 1
ATOM 1235 C CA . SER A 1 167 ? 19.500 19.038 8.201 1.00 17.64 189 SER A CA 1
ATOM 1236 C C . SER A 1 167 ? 18.082 18.455 8.045 1.00 16.57 189 SER A C 1
ATOM 1237 O O . SER A 1 167 ? 17.892 17.246 7.926 1.00 15.41 189 SER A O 1
ATOM 1240 N N . SER A 1 168 ? 17.051 19.290 8.079 1.00 15.86 190 SER A N 1
ATOM 1241 C CA . SER A 1 168 ? 15.706 18.764 8.080 1.00 16.05 190 SER A CA 1
ATOM 1242 C C . SER A 1 168 ? 14.719 19.822 7.666 1.00 16.62 190 SER A C 1
ATOM 1243 O O . SER A 1 168 ? 15.014 21.021 7.759 1.00 16.38 190 SER A O 1
ATOM 1246 N N . THR A 1 169 ? 13.541 19.371 7.224 1.00 17.05 191 THR A N 1
ATOM 1247 C CA . THR A 1 169 ? 12.412 20.263 6.915 1.00 17.10 191 THR A CA 1
ATOM 1248 C C . THR A 1 169 ? 11.209 19.712 7.651 1.00 17.84 191 THR A C 1
ATOM 1249 O O . THR A 1 169 ? 10.904 18.531 7.508 1.00 18.11 191 THR A O 1
ATOM 1253 N N . GLU A 1 170 ? 10.600 20.517 8.515 1.00 17.20 192 GLU A N 1
ATOM 1254 C CA . GLU A 1 170 ? 9.405 20.101 9.231 1.00 18.77 192 GLU A CA 1
ATOM 1255 C C . GLU A 1 170 ? 8.233 20.983 8.810 1.00 17.92 192 GLU A C 1
ATOM 1256 O O . GLU A 1 170 ? 8.327 22.214 8.839 1.00 19.35 192 GLU A O 1
ATOM 1262 N N . GLU A 1 171 ? 7.118 20.359 8.445 1.00 17.83 193 GLU A N 1
ATOM 1263 C CA . GLU A 1 171 ? 5.947 21.091 8.008 1.00 19.03 193 GLU A CA 1
ATOM 1264 C C . GLU A 1 171 ? 4.770 20.689 8.884 1.00 18.35 193 GLU A C 1
ATOM 1265 O O . GLU A 1 171 ? 4.671 19.540 9.343 1.00 16.55 193 GLU A O 1
ATOM 1271 N N . LYS A 1 172 ? 3.920 21.685 9.165 1.00 16.78 194 LYS A N 1
ATOM 1272 C CA . LYS A 1 172 ? 2.581 21.479 9.734 1.00 18.61 194 LYS A CA 1
ATOM 1273 C C . LYS A 1 172 ? 1.571 21.946 8.716 1.00 17.15 194 LYS A C 1
ATOM 1274 O O . LYS A 1 172 ? 1.788 22.914 8.014 1.00 18.21 194 LYS A O 1
ATOM 1280 N N . PHE A 1 173 ? 0.433 21.257 8.676 1.00 16.99 195 PHE A N 1
ATOM 1281 C CA . PHE A 1 173 ? -0.598 21.434 7.676 1.00 17.79 195 PHE A CA 1
ATOM 1282 C C . PHE A 1 173 ? -1.897 21.872 8.329 1.00 17.39 195 PHE A C 1
ATOM 1283 O O . PHE A 1 173 ? -2.213 21.450 9.468 1.00 18.14 195 PHE A O 1
ATOM 1291 N N . ASN A 1 174 ? -2.638 22.735 7.645 1.00 16.34 196 ASN A N 1
ATOM 1292 C CA . ASN A 1 174 ? -3.968 23.118 8.124 1.00 17.46 196 ASN A CA 1
ATOM 1293 C C . ASN A 1 174 ? -5.044 22.222 7.559 1.00 18.35 196 ASN A C 1
ATOM 1294 O O . ASN A 1 174 ? -4.750 21.229 6.872 1.00 18.49 196 ASN A O 1
ATOM 1299 N N . GLU A 1 175 ? -6.287 22.515 7.927 1.00 19.20 197 GLU A N 1
ATOM 1300 C CA . GLU A 1 175 ? -7.405 21.622 7.589 1.00 19.80 197 GLU A CA 1
ATOM 1301 C C . GLU A 1 175 ? -7.679 21.583 6.100 1.00 19.94 197 GLU A C 1
ATOM 1302 O O . GLU A 1 175 ? -8.403 20.693 5.624 1.00 20.25 197 GLU A O 1
ATOM 1308 N N . LYS A 1 176 ? -7.163 22.570 5.371 1.00 20.16 198 LYS A N 1
ATOM 1309 C CA . LYS A 1 176 ? -7.245 22.610 3.918 1.00 21.24 198 LYS A CA 1
ATOM 1310 C C . LYS A 1 176 ? -6.045 21.933 3.234 1.00 21.42 198 LYS A C 1
ATOM 1311 O O . LYS A 1 176 ? -5.936 21.962 2.002 1.00 22.50 198 LYS A O 1
ATOM 1317 N N . GLY A 1 177 ? -5.106 21.388 4.010 1.00 20.29 199 GLY A N 1
ATOM 1318 C CA . GLY A 1 177 ? -3.936 20.718 3.458 1.00 19.67 199 GLY A CA 1
ATOM 1319 C C . GLY A 1 177 ? -2.825 21.628 2.983 1.00 19.42 199 GLY A C 1
ATOM 1320 O O . GLY A 1 177 ? -1.901 21.199 2.303 1.00 21.35 199 GLY A O 1
ATOM 1321 N N . GLU A 1 178 ? -2.910 22.899 3.348 1.00 18.00 200 GLU A N 1
ATOM 1322 C CA . GLU A 1 178 ? -1.851 23.858 3.043 1.00 18.35 200 GLU A CA 1
ATOM 1323 C C . GLU A 1 178 ? -0.799 23.796 4.144 1.00 17.45 200 GLU A C 1
ATOM 1324 O O . GLU A 1 178 ? -1.117 23.536 5.303 1.00 16.50 200 GLU A O 1
ATOM 1330 N N . VAL A 1 179 ? 0.445 24.050 3.770 1.00 17.38 201 VAL A N 1
ATOM 1331 C CA . VAL A 1 179 ? 1.502 24.192 4.745 1.00 17.45 201 VAL A CA 1
ATOM 1332 C C . VAL A 1 179 ? 1.290 25.519 5.476 1.00 17.47 201 VAL A C 1
ATOM 1333 O O . VAL A 1 179 ? 1.278 26.600 4.881 1.00 18.60 201 VAL A O 1
ATOM 1337 N N . SER A 1 180 ? 1.104 25.425 6.797 1.00 18.02 202 SER A N 1
ATOM 1338 C CA . SER A 1 180 ? 0.858 26.585 7.640 1.00 16.53 202 SER A CA 1
ATOM 1339 C C . SER A 1 180 ? 2.110 27.027 8.452 1.00 15.23 202 SER A C 1
ATOM 1340 O O . SER A 1 180 ? 2.227 28.182 8.859 1.00 15.03 202 SER A O 1
ATOM 1343 N N . GLU A 1 181 ? 3.021 26.098 8.678 1.00 15.42 203 GLU A N 1
ATOM 1344 C CA . GLU A 1 181 ? 4.307 26.390 9.342 1.00 16.64 203 GLU A CA 1
ATOM 1345 C C . GLU A 1 181 ? 5.364 25.473 8.778 1.00 16.50 203 GLU A C 1
ATOM 1346 O O . GLU A 1 181 ? 5.070 24.331 8.379 1.00 14.94 203 GLU A O 1
ATOM 1352 N N . LYS A 1 182 ? 6.612 25.962 8.714 1.00 16.02 204 LYS A N 1
ATOM 1353 C CA . LYS A 1 182 ? 7.709 25.194 8.126 1.00 17.37 204 LYS A CA 1
ATOM 1354 C C . LYS A 1 182 ? 8.984 25.560 8.853 1.00 16.94 204 LYS A C 1
ATOM 1355 O O . LYS A 1 182 ? 9.269 26.739 8.994 1.00 16.68 204 LYS A O 1
ATOM 1361 N N . ILE A 1 183 ? 9.711 24.564 9.339 1.00 16.19 205 ILE A N 1
ATOM 1362 C CA . ILE A 1 183 ? 11.010 24.809 9.986 1.00 17.07 205 ILE A CA 1
ATOM 1363 C C . ILE A 1 183 ? 12.078 24.159 9.163 1.00 16.44 205 ILE A C 1
ATOM 1364 O O . ILE A 1 183 ? 12.006 22.956 8.953 1.00 17.11 205 ILE A O 1
ATOM 1369 N N . ILE A 1 184 ? 13.065 24.953 8.724 1.00 15.77 206 ILE A N 1
ATOM 1370 C CA . ILE A 1 184 ? 14.234 24.433 7.990 1.00 16.30 206 ILE A CA 1
ATOM 1371 C C . ILE A 1 184 ? 15.404 24.463 8.965 1.00 15.53 206 ILE A C 1
ATOM 1372 O O . ILE A 1 184 ? 15.830 25.533 9.409 1.00 15.55 206 ILE A O 1
ATOM 1377 N N . THR A 1 185 ? 15.948 23.286 9.264 1.00 17.20 207 THR A N 1
ATOM 1378 C CA . THR A 1 185 ? 17.147 23.160 10.089 1.00 17.35 207 THR A CA 1
ATOM 1379 C C . THR A 1 185 ? 18.341 22.854 9.198 1.00 18.22 207 THR A C 1
ATOM 1380 O O . THR A 1 185 ? 18.305 21.913 8.397 1.00 17.29 207 THR A O 1
ATOM 1384 N N . ARG A 1 186 ? 19.385 23.664 9.305 1.00 17.35 208 ARG A N 1
ATOM 1385 C CA . ARG A 1 186 ? 20.571 23.541 8.438 1.00 19.29 208 ARG A CA 1
ATOM 1386 C C . ARG A 1 186 ? 21.521 22.528 9.034 1.00 18.80 208 ARG A C 1
ATOM 1387 O O . ARG A 1 186 ? 21.400 22.183 10.206 1.00 18.50 208 ARG A O 1
ATOM 1395 N N . ALA A 1 187 ? 22.510 22.101 8.239 1.00 19.45 209 ALA A N 1
ATOM 1396 C CA . ALA A 1 187 ? 23.486 21.143 8.707 1.00 20.86 209 ALA A CA 1
ATOM 1397 C C . ALA A 1 187 ? 24.351 21.774 9.818 1.00 20.78 209 ALA A C 1
ATOM 1398 O O . ALA A 1 187 ? 24.902 21.059 10.648 1.00 22.52 209 ALA A O 1
ATOM 1400 N N . ASP A 1 188 ? 24.431 23.104 9.851 1.00 22.24 210 ASP A N 1
ATOM 1401 C CA . ASP A 1 188 ? 25.180 23.796 10.902 1.00 22.34 210 ASP A CA 1
ATOM 1402 C C . ASP A 1 188 ? 24.388 23.988 12.214 1.00 23.03 210 ASP A C 1
ATOM 1403 O O . ASP A 1 188 ? 24.950 24.550 13.168 1.00 24.65 210 ASP A O 1
ATOM 1408 N N . GLY A 1 189 ? 23.120 23.541 12.253 1.00 21.32 211 GLY A N 1
ATOM 1409 C CA . GLY A 1 189 ? 22.299 23.607 13.463 1.00 19.90 211 GLY A CA 1
ATOM 1410 C C . GLY A 1 189 ? 21.354 24.821 13.546 1.00 19.48 211 GLY A C 1
ATOM 1411 O O . GLY A 1 189 ? 20.335 24.798 14.275 1.00 19.67 211 GLY A O 1
ATOM 1412 N N . THR A 1 190 ? 21.625 25.848 12.761 1.00 18.13 212 THR A N 1
ATOM 1413 C CA . THR A 1 190 ? 20.772 27.045 12.786 1.00 17.40 212 THR A CA 1
ATOM 1414 C C . THR A 1 190 ? 19.485 26.730 12.031 1.00 17.37 212 THR A C 1
ATOM 1415 O O . THR A 1 190 ? 19.385 25.724 11.288 1.00 16.28 212 THR A O 1
ATOM 1419 N N . ARG A 1 191 ? 18.481 27.560 12.252 1.00 16.05 213 ARG A N 1
ATOM 1420 C CA . ARG A 1 191 ? 17.143 27.274 11.695 1.00 16.61 213 ARG A CA 1
ATOM 1421 C C . ARG A 1 191 ? 16.478 28.481 11.086 1.00 15.92 213 ARG A C 1
ATOM 1422 O O . ARG A 1 191 ? 16.682 29.626 11.517 1.00 15.09 213 ARG A O 1
ATOM 1430 N N . LEU A 1 192 ? 15.625 28.214 10.086 1.00 14.78 214 LEU A N 1
ATOM 1431 C CA . LEU A 1 192 ? 14.657 29.196 9.616 1.00 14.84 214 LEU A CA 1
ATOM 1432 C C . LEU A 1 192 ? 13.285 28.704 10.031 1.00 14.25 214 LEU A C 1
ATOM 1433 O O . LEU A 1 192 ? 12.930 27.547 9.768 1.00 14.53 214 LEU A O 1
ATOM 1438 N N . GLU A 1 193 ? 12.515 29.563 10.708 1.00 14.97 215 GLU A N 1
ATOM 1439 C CA . GLU A 1 193 ? 11.200 29.198 11.202 1.00 15.32 215 GLU A CA 1
ATOM 1440 C C . GLU A 1 193 ? 10.198 30.109 10.521 1.00 15.43 215 GLU A C 1
ATOM 1441 O O . GLU A 1 193 ? 10.255 31.338 10.678 1.00 16.33 215 GLU A O 1
ATOM 1447 N N . TYR A 1 194 ? 9.287 29.483 9.786 1.00 15.39 216 TYR A N 1
ATOM 1448 C CA . TYR A 1 194 ? 8.232 30.150 9.046 1.00 14.66 216 TYR A CA 1
ATOM 1449 C C . TYR A 1 194 ? 6.877 29.852 9.704 1.00 16.39 216 TYR A C 1
ATOM 1450 O O . TYR A 1 194 ? 6.525 28.683 9.947 1.00 15.90 216 TYR A O 1
ATOM 1459 N N . THR A 1 195 ? 6.147 30.920 10.022 1.00 15.34 217 THR A N 1
ATOM 1460 C CA . THR A 1 195 ? 4.889 30.785 10.731 1.00 15.40 217 THR A CA 1
ATOM 1461 C C . THR A 1 195 ? 3.814 31.626 10.042 1.00 14.46 217 THR A C 1
ATOM 1462 O O . THR A 1 195 ? 4.096 32.527 9.261 1.00 14.14 217 THR A O 1
ATOM 1466 N N . GLY A 1 196 ? 2.561 31.267 10.279 1.00 13.56 218 GLY A N 1
ATOM 1467 C CA . GLY A 1 196 ? 1.470 32.045 9.703 1.00 13.72 218 GLY A CA 1
ATOM 1468 C C . GLY A 1 196 ? 1.485 32.100 8.192 1.00 13.11 218 GLY A C 1
ATOM 1469 O O . GLY A 1 196 ? 1.197 33.135 7.603 1.00 13.16 218 GLY A O 1
ATOM 1470 N N . ILE A 1 197 ? 1.851 30.980 7.582 1.00 12.76 219 ILE A N 1
ATOM 1471 C CA . ILE A 1 197 ? 2.036 30.918 6.121 1.00 13.50 219 ILE A CA 1
ATOM 1472 C C . ILE A 1 197 ? 0.692 31.028 5.463 1.00 14.13 219 ILE A C 1
ATOM 1473 O O . ILE A 1 197 ? -0.240 30.270 5.781 1.00 15.41 219 ILE A O 1
ATOM 1478 N N . LYS A 1 198 ? 0.588 31.972 4.526 1.00 14.47 220 LYS A N 1
ATOM 1479 C CA . LYS A 1 198 ? -0.655 32.282 3.831 1.00 13.35 220 LYS A CA 1
ATOM 1480 C C . LYS A 1 198 ? -0.832 31.376 2.576 1.00 12.38 220 LYS A C 1
ATOM 1481 O O . LYS A 1 198 ? 0.047 30.616 2.206 1.00 11.15 220 LYS A O 1
ATOM 1487 N N . SER A 1 199 ? -2.002 31.468 1.941 1.00 12.47 221 SER A N 1
ATOM 1488 C CA A SER A 1 199 ? -2.307 30.671 0.744 0.50 12.83 221 SER A CA 1
ATOM 1489 C CA B SER A 1 199 ? -2.295 30.658 0.755 0.50 12.52 221 SER A CA 1
ATOM 1490 C C . SER A 1 199 ? -1.373 30.931 -0.449 1.00 11.89 221 SER A C 1
ATOM 1491 O O . SER A 1 199 ? -1.289 30.099 -1.362 1.00 13.13 221 SER A O 1
ATOM 1496 N N . ASP A 1 200 ? -0.709 32.090 -0.444 1.00 13.59 222 ASP A N 1
ATOM 1497 C CA . ASP A 1 200 ? 0.235 32.508 -1.491 1.00 13.79 222 ASP A CA 1
ATOM 1498 C C . ASP A 1 200 ? 1.687 32.259 -1.138 1.00 13.34 222 ASP A C 1
ATOM 1499 O O . ASP A 1 200 ? 2.581 32.753 -1.827 1.00 13.44 222 ASP A O 1
ATOM 1504 N N . GLY A 1 201 ? 1.947 31.475 -0.079 1.00 12.77 223 GLY A N 1
ATOM 1505 C CA . GLY A 1 201 ? 3.297 31.113 0.318 1.00 12.03 223 GLY A CA 1
ATOM 1506 C C . GLY A 1 201 ? 4.057 32.192 1.065 1.00 11.27 223 GLY A C 1
ATOM 1507 O O . GLY A 1 201 ? 5.272 32.047 1.288 1.00 12.91 223 GLY A O 1
ATOM 1508 N N . SER A 1 202 ? 3.379 33.248 1.492 1.00 12.11 224 SER A N 1
ATOM 1509 C CA . SER A 1 202 ? 3.995 34.302 2.288 1.00 12.61 224 SER A CA 1
ATOM 1510 C C . SER A 1 202 ? 3.739 34.099 3.772 1.00 13.05 224 SER A C 1
ATOM 1511 O O . SER A 1 202 ? 2.834 33.382 4.155 1.00 13.41 224 SER A O 1
ATOM 1514 N N . GLY A 1 203 ? 4.547 34.747 4.616 1.00 13.16 225 GLY A N 1
ATOM 1515 C CA . GLY A 1 203 ? 4.449 34.569 6.057 1.00 12.51 225 GLY A CA 1
ATOM 1516 C C . GLY A 1 203 ? 5.527 35.308 6.802 1.00 13.37 225 GLY A C 1
ATOM 1517 O O . GLY A 1 203 ? 6.271 36.104 6.228 1.00 14.99 225 GLY A O 1
ATOM 1518 N N . LYS A 1 204 ? 5.593 34.977 8.075 1.00 14.31 226 LYS A N 1
ATOM 1519 C CA . LYS A 1 204 ? 6.560 35.540 8.988 1.00 14.07 226 LYS A CA 1
ATOM 1520 C C . LYS A 1 204 ? 7.788 34.638 8.998 1.00 14.48 226 LYS A C 1
ATOM 1521 O O . LYS A 1 204 ? 7.660 33.423 8.934 1.00 13.22 226 LYS A O 1
ATOM 1527 N N . ALA A 1 205 ? 8.967 35.239 9.074 1.00 14.42 227 ALA A N 1
ATOM 1528 C CA . ALA A 1 205 ? 10.236 34.492 9.129 1.00 14.04 227 ALA A CA 1
ATOM 1529 C C . ALA A 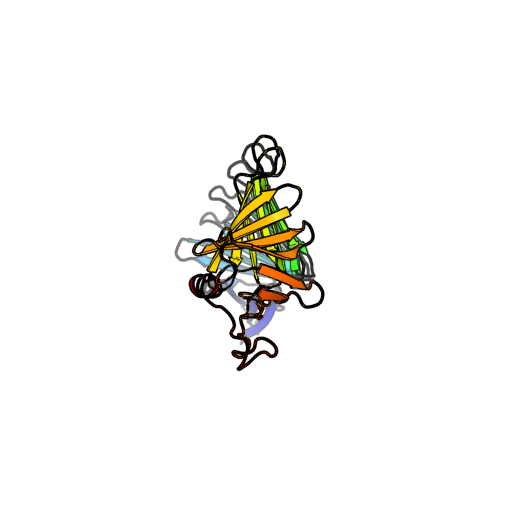1 205 ? 11.042 34.879 10.368 1.00 14.26 227 ALA A C 1
ATOM 1530 O O . ALA A 1 205 ? 11.063 36.034 10.772 1.00 15.09 227 ALA A O 1
ATOM 1532 N N . LYS A 1 206 ? 11.677 33.882 10.988 1.00 15.27 228 LYS A N 1
ATOM 1533 C CA . LYS A 1 206 ? 12.629 34.074 12.111 1.00 15.93 228 LYS A CA 1
ATOM 1534 C C . LYS A 1 206 ? 13.824 33.211 11.800 1.00 15.90 228 LYS A C 1
ATOM 1535 O O . LYS A 1 206 ? 13.613 32.052 11.424 1.00 16.21 228 LYS A O 1
ATOM 1541 N N . GLU A 1 207 ? 15.052 33.755 11.915 1.00 15.11 229 GLU A N 1
ATOM 1542 C CA . GLU A 1 207 ? 16.256 32.949 11.751 1.00 15.48 229 GLU A CA 1
ATOM 1543 C C . GLU A 1 207 ? 16.891 32.800 13.122 1.00 15.21 229 GLU A C 1
ATOM 1544 O O . GLU A 1 207 ? 17.160 33.806 13.814 1.00 15.66 229 GLU A O 1
ATOM 1550 N N . VAL A 1 208 ? 17.090 31.551 13.534 1.00 14.56 230 VAL A N 1
ATOM 1551 C CA . VAL A 1 208 ? 17.611 31.264 14.838 1.00 13.99 230 VAL A CA 1
ATOM 1552 C C . VAL A 1 208 ? 19.108 30.930 14.674 1.00 13.37 230 VAL A C 1
ATOM 1553 O O . VAL A 1 208 ? 19.482 29.875 14.142 1.00 14.03 230 VAL A O 1
ATOM 1557 N N . LEU A 1 209 ? 19.962 31.845 15.117 1.00 13.41 231 LEU A N 1
ATOM 1558 C CA . LEU A 1 209 ? 21.409 31.759 14.963 1.00 13.42 231 LEU A CA 1
ATOM 1559 C C . LEU A 1 209 ? 22.034 31.525 16.343 1.00 14.34 231 LEU A C 1
ATOM 1560 O O . LEU A 1 209 ? 21.347 31.576 17.375 1.00 13.24 231 LEU A O 1
ATOM 1565 N N . LYS A 1 210 ? 23.335 31.250 16.348 1.00 11.77 232 LYS A N 1
ATOM 1566 C CA . LYS A 1 210 ? 24.060 31.145 17.645 1.00 13.32 232 LYS A CA 1
ATOM 1567 C C . LYS A 1 210 ? 24.170 32.531 18.289 1.00 13.12 232 LYS A C 1
ATOM 1568 O O . LYS A 1 210 ? 24.999 33.371 17.894 1.00 12.91 232 LYS A O 1
ATOM 1574 N N . G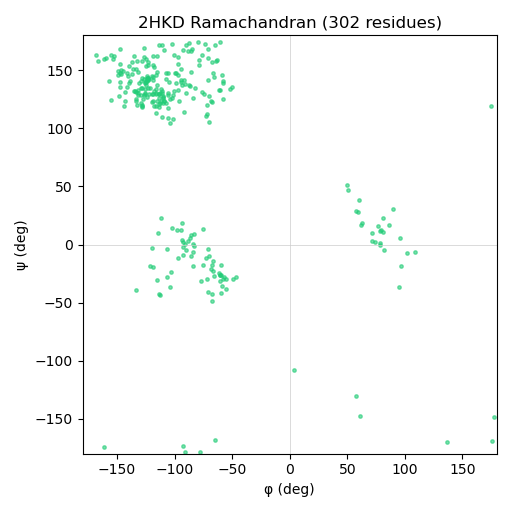LY A 1 211 ? 23.357 32.734 19.326 1.00 12.72 233 GLY A N 1
ATOM 1575 C CA . GLY A 1 211 ? 23.447 33.928 20.163 1.00 13.67 233 GLY A CA 1
ATOM 1576 C C . GLY A 1 211 ? 22.395 35.006 19.894 1.00 13.98 233 GLY A C 1
ATOM 1577 O O . GLY A 1 211 ? 22.329 35.992 20.643 1.00 13.61 233 GLY A O 1
ATOM 1578 N N . TYR A 1 212 ? 21.589 34.850 18.845 1.00 14.17 234 TYR A N 1
ATOM 1579 C CA . TYR A 1 212 ? 20.580 35.833 18.474 1.00 14.44 234 TYR A CA 1
ATOM 1580 C C . TYR A 1 212 ? 19.625 35.287 17.445 1.00 15.46 234 TYR A C 1
ATOM 1581 O O . TYR A 1 212 ? 19.925 34.272 16.792 1.00 14.70 234 TYR A O 1
ATOM 1590 N N . VAL A 1 213 ? 18.499 35.982 17.331 1.00 14.92 235 VAL A N 1
ATOM 1591 C CA . VAL A 1 213 ? 17.426 35.663 16.389 1.00 16.10 235 VAL A CA 1
ATOM 1592 C C . VAL A 1 213 ? 17.195 36.901 15.524 1.00 15.94 235 VAL A C 1
ATOM 1593 O O . VAL A 1 213 ? 17.134 38.014 16.051 1.00 18.60 235 VAL A O 1
ATOM 1597 N N . LEU A 1 214 ? 17.077 36.706 14.220 1.00 15.95 236 LEU A N 1
ATOM 1598 C CA . LEU A 1 214 ? 16.736 37.776 13.263 1.00 16.21 236 LEU A CA 1
ATOM 1599 C C . LEU A 1 214 ? 15.299 37.545 12.851 1.00 17.87 236 LEU A C 1
ATOM 1600 O O . LEU A 1 214 ? 14.827 36.401 12.765 1.00 17.94 236 LEU A O 1
ATOM 1605 N N . GLU A 1 215 ? 14.608 38.633 12.572 1.00 16.32 237 GLU A N 1
ATOM 1606 C CA . GLU A 1 215 ? 13.188 38.541 12.228 1.00 17.37 237 GLU A CA 1
ATOM 1607 C C . GLU A 1 215 ? 12.914 39.203 10.897 1.00 15.73 237 GLU A C 1
ATOM 1608 O O . GLU A 1 215 ? 13.578 40.123 10.486 1.00 14.67 237 GLU A O 1
ATOM 1614 N N . GLY A 1 216 ? 11.874 38.759 10.207 1.00 14.95 238 GLY A N 1
ATOM 1615 C CA . GLY A 1 216 ? 11.587 39.308 8.885 1.00 15.23 238 GLY A CA 1
ATOM 1616 C C . GLY A 1 216 ? 10.399 38.622 8.254 1.00 14.89 238 GLY A C 1
ATOM 1617 O O . GLY A 1 216 ? 9.500 38.180 8.973 1.00 14.80 238 GLY A O 1
ATOM 1618 N N . THR A 1 217 ? 10.429 38.531 6.936 1.00 14.39 239 THR A N 1
ATOM 1619 C CA . THR A 1 217 ? 9.297 38.002 6.173 1.00 15.07 239 THR A CA 1
ATOM 1620 C C . THR A 1 217 ? 9.715 36.908 5.207 1.00 15.59 239 THR A C 1
ATOM 1621 O O . THR A 1 217 ? 10.859 36.794 4.815 1.00 14.90 239 THR A O 1
ATOM 1625 N N . LEU A 1 218 ? 8.721 36.102 4.848 1.00 14.49 240 LEU A N 1
ATOM 1626 C CA . LEU A 1 218 ? 8.754 35.123 3.769 1.00 16.05 240 LEU A CA 1
ATOM 1627 C C . LEU A 1 218 ? 7.825 35.583 2.650 1.00 15.51 240 LEU A C 1
ATOM 1628 O O . LEU A 1 218 ? 6.702 35.944 2.901 1.00 13.37 240 LEU A O 1
ATOM 1633 N N . THR A 1 219 ? 8.339 35.545 1.436 1.00 17.28 241 THR A N 1
ATOM 1634 C CA . THR A 1 219 ? 7.529 35.481 0.233 1.00 19.13 241 THR A CA 1
ATOM 1635 C C . THR A 1 219 ? 7.985 34.299 -0.594 1.00 19.87 241 THR A C 1
ATOM 1636 O O . THR A 1 219 ? 9.018 33.650 -0.325 1.00 19.41 241 THR A O 1
ATOM 1640 N N . ALA A 1 220 ? 7.176 33.996 -1.601 1.00 22.45 242 ALA A N 1
ATOM 1641 C CA . ALA A 1 220 ? 7.556 33.050 -2.607 1.00 24.41 242 ALA A CA 1
ATOM 1642 C C . ALA A 1 220 ? 8.875 33.422 -3.327 1.00 25.41 242 ALA A C 1
ATOM 1643 O O . ALA A 1 220 ? 9.559 32.521 -3.782 1.00 28.13 242 ALA A O 1
ATOM 1645 N N . GLU A 1 221 ? 9.226 34.713 -3.423 1.00 26.10 243 GLU A N 1
ATOM 1646 C CA A GLU A 1 221 ? 10.491 35.096 -4.068 0.50 25.60 243 GLU A CA 1
ATOM 1647 C CA B GLU A 1 221 ? 10.497 35.147 -4.047 0.50 25.68 243 GLU A CA 1
ATOM 1648 C C . GLU A 1 221 ? 11.691 34.893 -3.142 1.00 25.65 243 GLU A C 1
ATOM 1649 O O . GLU A 1 221 ? 12.737 34.403 -3.569 1.00 26.65 243 GLU A O 1
ATOM 1660 N N . LYS A 1 222 ? 11.554 35.252 -1.879 1.00 24.06 244 LYS A N 1
ATOM 1661 C CA . LYS A 1 222 ? 12.735 35.274 -1.003 1.00 22.89 244 LYS A CA 1
ATOM 1662 C C . LYS A 1 222 ? 12.321 35.376 0.442 1.00 20.14 244 LYS A C 1
ATOM 1663 O O . LYS A 1 222 ? 11.239 35.887 0.760 1.00 19.46 244 LYS A O 1
ATOM 1669 N N . THR A 1 223 ? 13.219 34.947 1.329 1.00 17.69 245 THR A N 1
ATOM 1670 C CA . THR A 1 223 ? 13.131 35.296 2.756 1.00 16.75 245 THR A CA 1
ATOM 1671 C C . THR A 1 223 ? 13.968 36.548 3.009 1.00 17.10 245 THR A C 1
ATOM 1672 O O . THR A 1 223 ? 15.057 36.658 2.479 1.00 17.10 245 THR A O 1
ATOM 1676 N N . THR A 1 224 ? 13.464 37.485 3.795 1.00 17.08 246 THR A N 1
ATOM 1677 C CA . THR A 1 224 ? 14.267 38.661 4.100 1.00 16.71 246 THR A CA 1
ATOM 1678 C C . THR A 1 224 ? 14.202 38.931 5.606 1.00 16.51 246 THR A C 1
ATOM 1679 O O . THR A 1 224 ? 13.126 39.141 6.144 1.00 18.75 246 THR A O 1
ATOM 1683 N N . LEU A 1 225 ? 15.379 38.968 6.239 1.00 17.03 247 LEU A N 1
ATOM 1684 C CA . LEU A 1 225 ? 15.531 39.266 7.658 1.00 15.55 247 LEU A CA 1
ATOM 1685 C C . LEU A 1 225 ? 16.070 40.689 7.765 1.00 16.70 247 LEU A C 1
ATOM 1686 O O . LEU A 1 225 ? 16.931 41.096 6.977 1.00 15.71 247 LEU A O 1
ATOM 1691 N N . VAL A 1 226 ? 15.556 41.451 8.729 1.00 17.08 248 VAL A N 1
ATOM 1692 C CA . VAL A 1 226 ? 15.829 42.874 8.761 1.00 17.04 248 VAL A CA 1
ATOM 1693 C C . VAL A 1 226 ? 16.333 43.265 10.147 1.00 17.13 248 VAL A C 1
ATOM 1694 O O . VAL A 1 226 ? 15.814 42.825 11.161 1.00 17.95 248 VAL A O 1
ATOM 1698 N N . VAL A 1 227 ? 17.396 44.058 10.151 1.00 17.16 249 VAL A N 1
ATOM 1699 C CA . VAL A 1 227 ? 17.888 44.748 11.342 1.00 16.92 249 VAL A CA 1
ATOM 1700 C C . VAL A 1 227 ? 17.953 46.262 11.040 1.00 16.57 249 VAL A C 1
ATOM 1701 O O . VAL A 1 227 ? 18.594 46.693 10.079 1.00 15.28 249 VAL A O 1
ATOM 1705 N N . LYS A 1 228 ? 17.306 47.041 11.918 1.00 17.50 250 LYS A N 1
ATOM 1706 C CA . LYS A 1 228 ? 17.229 48.496 11.814 1.00 17.34 250 LYS A CA 1
ATOM 1707 C C . LYS A 1 228 ? 18.020 49.142 12.951 1.00 17.07 250 LYS A C 1
ATOM 1708 O O . LYS A 1 228 ? 17.910 48.724 14.106 1.00 18.45 250 LYS A O 1
ATOM 1714 N N . GLU A 1 229 ? 18.835 50.142 12.611 1.00 16.39 251 GLU A N 1
ATOM 1715 C CA . GLU A 1 229 ? 19.555 50.971 13.589 1.00 16.47 251 GLU A CA 1
ATOM 1716 C C . GLU A 1 229 ? 19.592 52.391 13.047 1.00 16.58 251 GLU A C 1
ATOM 1717 O O . GLU A 1 229 ? 20.213 52.638 12.002 1.00 17.57 251 GLU A O 1
ATOM 1723 N N . GLY A 1 230 ? 19.007 53.338 13.777 1.00 18.39 252 GLY A N 1
ATOM 1724 C CA . GLY A 1 230 ? 18.937 54.725 13.298 1.00 17.84 252 GLY A CA 1
ATOM 1725 C C . GLY A 1 230 ? 18.226 54.799 11.957 1.00 17.63 252 GLY A C 1
ATOM 1726 O O . GLY A 1 230 ? 17.186 54.188 11.780 1.00 17.69 252 GLY A O 1
ATOM 1727 N N . THR A 1 231 ? 18.822 55.475 10.978 1.00 18.38 253 THR A N 1
ATOM 1728 C CA . THR A 1 231 ? 18.228 55.546 9.644 1.00 18.09 253 THR A CA 1
ATOM 1729 C C . THR A 1 231 ? 18.640 54.387 8.700 1.00 17.51 253 THR A C 1
ATOM 1730 O O . THR A 1 231 ? 18.168 54.336 7.569 1.00 18.45 253 THR A O 1
ATOM 1734 N N . VAL A 1 232 ? 19.426 53.441 9.215 1.00 18.26 254 VAL A N 1
ATOM 1735 C CA . VAL A 1 232 ? 19.976 52.343 8.425 1.00 17.71 254 VAL A CA 1
ATOM 1736 C C . VAL A 1 232 ? 19.159 51.072 8.584 1.00 18.51 254 VAL A C 1
ATOM 1737 O O . VAL A 1 232 ? 18.790 50.703 9.695 1.00 18.01 254 VAL A O 1
ATOM 1741 N N . THR A 1 233 ? 18.953 50.358 7.467 1.00 18.23 255 THR A N 1
ATOM 1742 C CA . THR A 1 233 ? 18.282 49.074 7.500 1.00 18.11 255 THR A CA 1
ATOM 1743 C C . THR A 1 233 ? 19.186 48.091 6.782 1.00 16.90 255 THR A C 1
ATOM 1744 O O . THR A 1 233 ? 19.534 48.310 5.629 1.00 17.00 255 THR A O 1
ATOM 1748 N N . LEU A 1 234 ? 19.515 46.999 7.463 1.00 16.47 256 LEU A N 1
ATOM 1749 C CA . LEU A 1 234 ? 20.291 45.906 6.901 1.00 16.77 256 LEU A CA 1
ATOM 1750 C C . LEU A 1 234 ? 19.296 44.818 6.555 1.00 16.59 256 LEU A C 1
ATOM 1751 O O . LEU A 1 234 ? 18.500 44.410 7.410 1.00 15.91 256 LEU A O 1
ATOM 1756 N N . SER A 1 235 ? 19.363 44.331 5.306 1.00 15.05 257 SER A N 1
ATOM 1757 C CA . SER A 1 235 ? 18.452 43.270 4.850 1.00 15.27 257 SER A CA 1
ATOM 1758 C C . SER A 1 235 ? 19.257 42.036 4.424 1.00 14.46 257 SER A C 1
ATOM 1759 O O . SER A 1 235 ? 20.096 42.123 3.543 1.00 15.76 257 SER A O 1
ATOM 1762 N N . LYS A 1 236 ? 18.972 40.893 5.048 1.00 15.05 258 LYS A N 1
ATOM 1763 C CA . LYS A 1 236 ? 19.648 39.637 4.727 1.00 15.20 258 LYS A CA 1
ATOM 1764 C C . LYS A 1 236 ? 18.646 38.810 3.949 1.00 14.73 258 LYS A C 1
ATOM 1765 O O . LYS A 1 236 ? 17.632 38.372 4.506 1.00 15.41 258 LYS A O 1
ATOM 1771 N N . ASN A 1 237 ? 18.891 38.644 2.647 1.00 15.40 259 ASN A N 1
ATOM 1772 C CA . ASN A 1 237 ? 17.986 37.906 1.770 1.00 15.68 259 ASN A CA 1
ATOM 1773 C C . ASN A 1 237 ? 18.442 36.460 1.655 1.00 14.85 259 ASN A C 1
ATOM 1774 O O . ASN A 1 237 ? 19.659 36.175 1.532 1.00 14.84 259 ASN A O 1
ATOM 1779 N N . ILE A 1 238 ? 17.489 35.530 1.663 1.00 15.63 260 ILE A N 1
ATOM 1780 C CA . ILE A 1 238 ? 17.819 34.095 1.502 1.00 16.47 260 ILE A CA 1
ATOM 1781 C C . ILE A 1 238 ? 16.943 33.505 0.393 1.00 16.90 260 ILE A C 1
ATOM 1782 O O . ILE A 1 238 ? 15.734 33.561 0.480 1.00 17.01 260 ILE A O 1
ATOM 1787 N N . SER A 1 239 ? 17.557 33.002 -0.672 1.00 17.96 261 SER A N 1
ATOM 1788 C CA . SER A 1 239 ? 16.784 32.455 -1.807 1.00 19.02 261 SER A CA 1
ATOM 1789 C C . SER A 1 239 ? 16.185 31.100 -1.420 1.00 20.03 261 SER A C 1
ATOM 1790 O O . SER A 1 239 ? 16.526 30.555 -0.373 1.00 20.82 261 SER A O 1
ATOM 1793 N N . LYS A 1 240 ? 15.327 30.539 -2.278 1.00 22.24 262 LYS A N 1
ATOM 1794 C CA . LYS A 1 240 ? 14.696 29.232 -1.969 1.00 23.45 262 LYS A CA 1
ATOM 1795 C C . LYS A 1 240 ? 15.714 28.137 -1.734 1.00 24.25 262 LYS A C 1
ATOM 1796 O O . LYS A 1 240 ? 15.467 27.179 -0.964 1.00 25.51 262 LYS A O 1
ATOM 1802 N N . SER A 1 241 ? 16.861 28.289 -2.396 1.00 23.38 263 SER A N 1
ATOM 1803 C CA . SER A 1 241 ? 17.941 27.317 -2.369 1.00 23.52 263 SER A CA 1
ATOM 1804 C C . SER A 1 241 ? 18.983 27.594 -1.301 1.00 22.83 263 SER A C 1
ATOM 1805 O O . SER A 1 241 ? 19.994 26.896 -1.195 1.00 23.55 263 SER A O 1
ATOM 1808 N N . GLY A 1 242 ? 18.743 28.641 -0.515 1.00 22.14 264 GLY A N 1
ATOM 1809 C CA . GLY A 1 242 ? 19.547 28.917 0.662 1.00 22.18 264 GLY A CA 1
ATOM 1810 C C . GLY A 1 242 ? 20.669 29.904 0.470 1.00 21.38 264 GLY A C 1
ATOM 1811 O O . GLY A 1 242 ? 21.458 30.112 1.401 1.00 23.81 264 GLY A O 1
ATOM 1812 N N . GLU A 1 243 ? 20.746 30.521 -0.714 1.00 20.61 265 GLU A N 1
ATOM 1813 C CA . GLU A 1 243 ? 21.811 31.466 -1.038 1.00 21.36 265 GLU A CA 1
ATOM 1814 C C . GLU A 1 243 ? 21.532 32.776 -0.293 1.00 20.38 265 GLU A C 1
ATOM 1815 O O . GLU A 1 243 ? 20.440 33.331 -0.392 1.00 19.54 265 GLU A O 1
ATOM 1821 N N . VAL A 1 244 ? 22.536 33.268 0.414 1.00 19.98 266 VAL A N 1
ATOM 1822 C CA . VAL A 1 244 ? 22.418 34.502 1.178 1.00 18.24 266 VAL A CA 1
ATOM 1823 C C . VAL A 1 244 ? 22.974 35.651 0.350 1.00 17.49 266 VAL A C 1
ATOM 1824 O O . VAL A 1 244 ? 24.079 35.537 -0.190 1.00 17.94 266 VAL A O 1
ATOM 1828 N N . SER A 1 245 ? 22.248 36.757 0.280 1.00 15.39 267 SER A N 1
ATOM 1829 C CA . SER A 1 245 ? 22.765 38.021 -0.240 1.00 16.34 267 SER A CA 1
ATOM 1830 C C . SER A 1 245 ? 22.291 39.132 0.686 1.00 16.55 267 SER A C 1
ATOM 1831 O O . SER A 1 245 ? 21.227 39.003 1.281 1.00 18.02 267 SER A O 1
ATOM 1834 N N . VAL A 1 246 ? 23.089 40.178 0.854 1.00 14.52 268 VAL A N 1
ATOM 1835 C CA . VAL A 1 246 ? 22.807 41.190 1.842 1.00 15.72 268 VAL A CA 1
ATOM 1836 C C . VAL A 1 246 ? 22.805 42.568 1.190 1.00 16.42 268 VAL A C 1
ATOM 1837 O O . VAL A 1 246 ? 23.595 42.813 0.285 1.00 15.97 268 VAL A O 1
ATOM 1841 N N . GLU A 1 247 ? 21.883 43.432 1.637 1.00 16.97 269 GLU A N 1
ATOM 1842 C CA . GLU A 1 247 ? 21.830 44.818 1.156 1.00 18.43 269 GLU A CA 1
ATOM 1843 C C . GLU A 1 247 ? 21.642 45.756 2.341 1.00 17.99 269 GLU A C 1
ATOM 1844 O O . GLU A 1 247 ? 21.291 45.323 3.463 1.00 17.09 269 GLU A O 1
ATOM 1850 N N . LEU A 1 248 ? 21.949 47.025 2.106 1.00 18.28 270 LEU A N 1
ATOM 1851 C CA . LEU A 1 248 ? 21.819 48.036 3.161 1.00 18.17 270 LEU A CA 1
ATOM 1852 C C . LEU A 1 248 ? 21.250 49.289 2.533 1.00 19.31 270 LEU A C 1
ATOM 1853 O O . LEU A 1 248 ? 21.623 49.635 1.417 1.00 19.82 270 LEU A O 1
ATOM 1858 N N . ASN A 1 249 ? 20.333 49.936 3.235 1.00 19.40 271 ASN A N 1
ATOM 1859 C CA . ASN A 1 249 ? 19.772 51.222 2.817 1.00 19.36 271 ASN A CA 1
ATOM 1860 C C . ASN A 1 249 ? 19.827 52.199 3.991 1.00 19.55 271 ASN A C 1
ATOM 1861 O O . ASN A 1 249 ? 19.546 51.815 5.134 1.00 18.85 271 ASN A O 1
ATOM 1866 N N . ASP A 1 250 ? 20.183 53.451 3.723 1.00 18.97 272 ASP A N 1
ATOM 1867 C CA . ASP A 1 250 ? 20.150 54.499 4.750 1.00 19.94 272 ASP A CA 1
ATOM 1868 C C . ASP A 1 250 ? 19.287 55.647 4.193 1.00 20.52 272 ASP A C 1
ATOM 1869 O O . ASP A 1 250 ? 19.471 56.039 3.046 1.00 22.20 272 ASP A O 1
ATOM 1874 N N . THR A 1 251 ? 18.317 56.126 4.969 1.00 22.37 273 THR A N 1
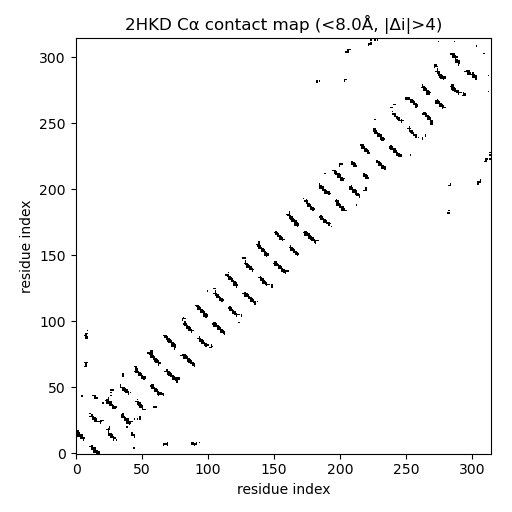ATOM 1875 C CA . THR A 1 251 ? 17.452 57.226 4.519 1.00 22.76 273 THR A CA 1
ATOM 1876 C C . THR A 1 251 ? 18.082 58.591 4.808 1.00 24.43 273 THR A C 1
ATOM 1877 O O . THR A 1 251 ? 17.563 59.633 4.365 1.00 24.77 273 THR A O 1
ATOM 1881 N N . ASP A 1 252 ? 19.170 58.596 5.569 1.00 25.81 274 ASP A N 1
ATOM 1882 C CA . ASP A 1 252 ? 20.028 59.762 5.751 1.00 26.66 274 ASP A CA 1
ATOM 1883 C C . ASP A 1 252 ? 20.396 60.355 4.377 1.00 27.90 274 ASP A C 1
ATOM 1884 O O . ASP A 1 252 ? 20.723 59.615 3.437 1.00 28.50 274 ASP A O 1
ATOM 1889 N N . SER A 1 253 ? 20.324 61.679 4.257 1.00 29.34 275 SER A N 1
ATOM 1890 C CA . SER A 1 253 ? 20.575 62.359 2.977 1.00 29.69 275 SER A CA 1
ATOM 1891 C C . SER A 1 253 ? 21.821 63.248 3.014 1.00 30.60 275 SER A C 1
ATOM 1892 O O . SER A 1 253 ? 22.067 64.023 2.081 1.00 30.28 275 SER A O 1
ATOM 1895 N N . SER A 1 254 ? 22.591 63.126 4.096 1.00 30.93 276 SER A N 1
ATOM 1896 C CA . SER A 1 254 ? 23.787 63.924 4.319 1.00 30.88 276 SER A CA 1
ATOM 1897 C C . SER A 1 254 ? 24.984 63.156 3.751 1.00 31.03 276 SER A C 1
ATOM 1898 O O . SER A 1 254 ? 25.312 62.075 4.243 1.00 31.07 276 SER A O 1
ATOM 1901 N N . ALA A 1 255 ? 25.609 63.689 2.698 1.00 30.79 277 ALA A N 1
ATOM 1902 C CA . ALA A 1 255 ? 26.846 63.129 2.142 1.00 30.37 277 ALA A CA 1
ATOM 1903 C C . ALA A 1 255 ? 27.863 62.807 3.233 1.00 30.45 277 ALA A C 1
ATOM 1904 O O . ALA A 1 255 ? 28.719 61.938 3.047 1.00 30.68 277 ALA A O 1
ATOM 1906 N N . ALA A 1 256 ? 27.779 63.543 4.342 1.00 29.87 278 ALA A N 1
ATOM 1907 C CA . ALA A 1 256 ? 28.710 63.410 5.459 1.00 29.25 278 ALA A CA 1
ATOM 1908 C C . ALA A 1 256 ? 28.568 62.120 6.261 1.00 28.57 278 ALA A C 1
ATOM 1909 O O . ALA A 1 256 ? 29.578 61.549 6.680 1.00 29.39 278 ALA A O 1
ATOM 1911 N N . THR A 1 257 ? 27.329 61.695 6.506 1.00 27.47 279 THR A N 1
ATOM 1912 C CA . THR A 1 257 ? 27.046 60.595 7.428 1.00 26.40 279 THR A CA 1
ATOM 1913 C C . THR A 1 257 ? 26.364 59.380 6.789 1.00 24.56 279 THR A C 1
ATOM 1914 O O . THR A 1 257 ? 26.403 58.315 7.374 1.00 24.16 279 THR A O 1
ATOM 1918 N N . LYS A 1 258 ? 25.740 59.529 5.616 1.00 22.38 280 LYS A N 1
ATOM 1919 C CA . LYS A 1 258 ? 24.946 58.445 5.005 1.00 21.61 280 LYS A CA 1
ATOM 1920 C C . LYS A 1 258 ? 25.775 57.206 4.726 1.00 20.34 280 LYS A C 1
ATOM 1921 O O . LYS A 1 258 ? 26.866 57.294 4.143 1.00 20.52 280 LYS A O 1
ATOM 1927 N N . LYS A 1 259 ? 25.231 56.055 5.123 1.00 19.74 281 LYS A N 1
ATOM 1928 C CA . LYS A 1 259 ? 25.836 54.763 4.799 1.00 19.24 281 LYS A CA 1
ATOM 1929 C C . LYS A 1 259 ? 25.375 54.259 3.436 1.00 18.73 281 LYS A C 1
ATOM 1930 O O . LYS A 1 259 ? 24.187 54.262 3.165 1.00 18.84 281 LYS A O 1
ATOM 1936 N N . THR A 1 260 ? 26.310 53.734 2.643 1.00 18.56 282 THR A N 1
ATOM 1937 C CA . THR A 1 260 ? 25.974 52.894 1.476 1.00 18.69 282 THR A CA 1
ATOM 1938 C C . THR A 1 260 ? 26.747 51.603 1.637 1.00 18.75 282 THR A C 1
ATOM 1939 O O . THR A 1 260 ? 27.700 51.560 2.413 1.00 19.02 282 THR A O 1
ATOM 1943 N N . ALA A 1 261 ? 26.321 50.550 0.933 1.00 18.77 283 ALA A N 1
ATOM 1944 C CA . ALA A 1 261 ? 27.028 49.262 0.966 1.00 18.17 283 ALA A CA 1
ATOM 1945 C C . ALA A 1 261 ? 26.953 48.528 -0.350 1.00 18.22 283 ALA A C 1
ATOM 1946 O O . ALA A 1 261 ? 25.996 48.690 -1.122 1.00 18.71 283 ALA A O 1
ATOM 1948 N N . ALA A 1 262 ? 28.006 47.764 -0.587 1.00 17.29 284 ALA A N 1
ATOM 1949 C CA . ALA A 1 262 ? 28.076 46.879 -1.736 1.00 17.08 284 ALA A CA 1
ATOM 1950 C C . ALA A 1 262 ? 28.325 45.449 -1.279 1.00 17.14 284 ALA A C 1
ATOM 1951 O O . ALA A 1 262 ? 29.061 45.181 -0.317 1.00 18.06 284 ALA A O 1
ATOM 1953 N N . TRP A 1 263 ? 27.699 44.541 -2.001 1.00 15.22 285 TRP A N 1
ATOM 1954 C CA . TRP A 1 263 ? 27.762 43.086 -1.751 1.00 15.96 285 TRP A CA 1
ATOM 1955 C C . TRP A 1 263 ? 28.634 42.384 -2.762 1.00 15.46 285 TRP A C 1
ATOM 1956 O O . TRP A 1 263 ? 28.492 42.570 -3.980 1.00 17.33 285 TRP A O 1
ATOM 1967 N N . ASN A 1 264 ? 29.547 41.572 -2.260 1.00 15.27 286 ASN A N 1
ATOM 1968 C CA . ASN A 1 264 ? 30.357 40.693 -3.106 1.00 15.09 286 ASN A CA 1
ATOM 1969 C C . ASN A 1 264 ? 29.957 39.259 -2.857 1.00 15.72 286 ASN A C 1
ATOM 1970 O O . ASN A 1 264 ? 30.219 38.726 -1.790 1.00 14.96 286 ASN A O 1
ATOM 1975 N N . SER A 1 265 ? 29.307 38.640 -3.828 1.00 15.89 287 SER A N 1
ATOM 1976 C CA . SER A 1 265 ? 28.753 37.342 -3.637 1.00 16.95 287 SER A CA 1
ATOM 1977 C C . SER A 1 265 ? 29.864 36.264 -3.649 1.00 16.09 287 SER A C 1
ATOM 1978 O O . SER A 1 265 ? 29.664 35.163 -3.130 1.00 19.01 287 SER A O 1
ATOM 1981 N N . GLY A 1 266 ? 31.033 36.608 -4.176 1.00 16.64 288 GLY A N 1
ATOM 1982 C CA . GLY A 1 266 ? 32.154 35.653 -4.228 1.00 17.13 288 GLY A CA 1
ATOM 1983 C C . GLY A 1 266 ? 32.807 35.525 -2.857 1.00 17.31 288 GLY A C 1
ATOM 1984 O O . GLY A 1 266 ? 33.279 34.461 -2.468 1.00 18.51 288 GLY A O 1
ATOM 1985 N N . THR A 1 267 ? 32.778 36.616 -2.106 1.00 17.58 289 THR A N 1
ATOM 1986 C CA . THR A 1 267 ? 33.382 36.665 -0.788 1.00 16.58 289 THR A CA 1
ATOM 1987 C C . THR A 1 267 ? 32.337 36.656 0.352 1.00 16.35 289 THR A C 1
ATOM 1988 O O . THR A 1 267 ? 32.721 36.626 1.558 1.00 17.94 289 THR A O 1
ATOM 1992 N N . SER A 1 268 ? 31.038 36.684 0.006 1.00 14.88 290 SER A N 1
ATOM 1993 C CA A SER A 1 268 ? 29.948 36.791 0.977 0.50 14.92 290 SER A CA 1
ATOM 1994 C CA B SER A 1 268 ? 29.964 36.759 1.000 0.50 14.65 290 SER A CA 1
ATOM 1995 C C . SER A 1 268 ? 30.210 37.925 1.965 1.00 15.01 290 SER A C 1
ATOM 1996 O O . SER A 1 268 ? 29.990 37.799 3.166 1.00 12.83 290 SER A O 1
ATOM 2001 N N . THR A 1 269 ? 30.647 39.070 1.433 1.00 14.44 291 THR A N 1
ATOM 2002 C CA . THR A 1 269 ? 31.027 40.220 2.273 1.00 14.35 291 THR A CA 1
ATOM 200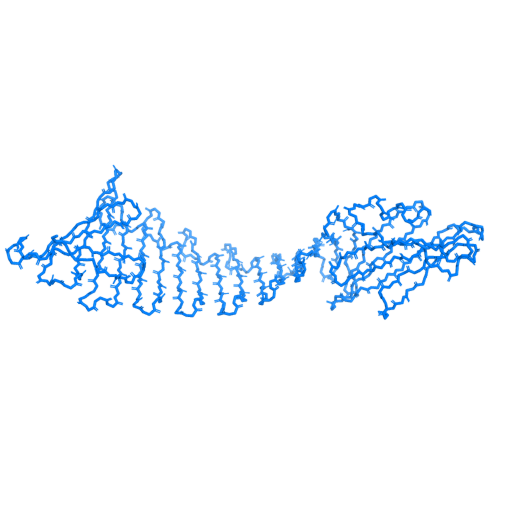3 C C . THR A 1 269 ? 30.288 41.463 1.866 1.00 14.66 291 THR A C 1
ATOM 2004 O O . THR A 1 269 ? 30.226 41.788 0.679 1.00 13.14 291 THR A O 1
ATOM 2008 N N . LEU A 1 270 ? 29.677 42.143 2.848 1.00 14.30 292 LEU A N 1
ATOM 2009 C CA . LEU A 1 270 ? 29.104 43.478 2.658 1.00 14.93 292 LEU A CA 1
ATOM 2010 C C . LEU A 1 270 ? 30.104 44.526 3.119 1.00 15.15 292 LEU A C 1
ATOM 2011 O O . LEU A 1 270 ? 30.564 44.494 4.256 1.00 15.05 292 LEU A O 1
ATOM 2016 N N . THR A 1 271 ? 30.464 45.448 2.221 1.00 15.03 293 THR A N 1
ATOM 2017 C CA . THR A 1 271 ? 31.399 46.523 2.560 1.00 15.87 293 THR A CA 1
ATOM 2018 C C . THR A 1 271 ? 30.624 47.827 2.663 1.00 16.20 293 THR A C 1
ATOM 2019 O O . THR A 1 271 ? 29.968 48.239 1.698 1.00 16.19 293 THR A O 1
ATOM 2023 N N . ILE A 1 272 ? 30.708 48.464 3.837 1.00 16.26 294 ILE A N 1
ATOM 2024 C CA . ILE A 1 272 ? 29.990 49.720 4.118 1.00 16.67 294 ILE A CA 1
ATOM 2025 C C . ILE A 1 272 ? 30.924 50.866 3.818 1.00 17.27 294 ILE A C 1
ATOM 2026 O O . ILE A 1 272 ? 32.095 50.813 4.160 1.00 16.36 294 ILE A O 1
ATOM 2031 N N . THR A 1 273 ? 30.361 51.934 3.242 1.00 17.42 295 THR A N 1
ATOM 2032 C CA . THR A 1 273 ? 31.069 53.155 2.974 1.00 19.06 295 THR A CA 1
ATOM 2033 C C . THR A 1 273 ? 30.317 54.333 3.601 1.00 18.61 295 THR A C 1
ATOM 2034 O O . THR A 1 273 ? 29.089 54.384 3.541 1.00 17.45 295 THR A O 1
ATOM 2038 N N . VAL A 1 274 ? 31.057 55.280 4.181 1.00 20.11 296 VAL A N 1
ATOM 2039 C CA A VAL A 1 274 ? 30.491 56.581 4.524 0.50 21.14 296 VAL A CA 1
ATOM 2040 C CA B VAL A 1 274 ? 30.519 56.579 4.588 0.50 20.88 296 VAL A CA 1
ATOM 2041 C C . VAL A 1 274 ? 31.496 57.669 4.128 1.00 21.56 296 VAL A C 1
ATOM 2042 O O . VAL A 1 274 ? 32.700 57.525 4.315 1.00 21.70 296 VAL A O 1
ATOM 2049 N N . ASN A 1 275 ? 30.992 58.737 3.534 1.00 23.44 297 ASN A N 1
ATOM 2050 C CA . ASN A 1 275 ? 31.857 59.877 3.147 1.00 23.72 297 ASN A CA 1
ATOM 2051 C C . ASN A 1 275 ? 33.103 59.434 2.333 1.00 24.29 297 ASN A C 1
ATOM 2052 O O . ASN A 1 275 ? 34.244 59.829 2.605 1.00 24.53 297 ASN A O 1
ATOM 2057 N N . SER A 1 276 ? 32.867 58.578 1.341 1.00 24.73 298 SER A N 1
ATOM 2058 C CA . SER A 1 276 ? 33.918 58.067 0.451 1.00 24.96 298 SER A CA 1
ATOM 2059 C C . SER A 1 276 ? 35.051 57.305 1.149 1.00 25.01 298 SER A C 1
ATOM 2060 O O . SER A 1 276 ? 36.177 57.249 0.676 1.00 26.04 298 SER A O 1
ATOM 2063 N N . LYS A 1 277 ? 34.780 56.684 2.276 1.00 24.49 299 LYS A N 1
ATOM 2064 C CA . LYS A 1 277 ? 35.793 55.834 2.837 1.00 24.75 299 LYS A CA 1
ATOM 2065 C C . LYS A 1 277 ? 35.062 54.598 3.242 1.00 24.28 299 LYS A C 1
ATOM 2066 O O . LYS A 1 277 ? 33.961 54.694 3.782 1.00 23.97 299 LYS A O 1
ATOM 2072 N N . LYS A 1 278 ? 35.626 53.459 2.861 1.00 23.47 300 LYS A N 1
ATOM 2073 C CA . LYS A 1 278 ? 35.160 52.179 3.374 1.00 23.00 300 LYS A CA 1
ATOM 2074 C C . LYS A 1 278 ? 35.364 52.192 4.895 1.00 21.67 300 LYS A C 1
ATOM 2075 O O . LYS A 1 278 ? 36.421 52.616 5.412 1.00 21.58 300 LYS A O 1
ATOM 2081 N N . THR A 1 279 ? 34.341 51.773 5.645 1.00 20.42 301 THR A N 1
ATOM 2082 C CA . THR A 1 279 ? 34.419 51.824 7.104 1.00 18.97 301 THR A CA 1
ATOM 2083 C C . THR A 1 279 ? 34.432 50.431 7.723 1.00 18.55 301 THR A C 1
ATOM 2084 O O . THR A 1 279 ? 35.190 50.173 8.652 1.00 18.06 301 THR A O 1
ATOM 2088 N N . LYS A 1 280 ? 33.585 49.543 7.207 1.00 17.99 302 LYS A N 1
ATOM 2089 C CA . LYS A 1 280 ? 33.500 48.201 7.749 1.00 18.51 302 LYS A CA 1
ATOM 2090 C C . LYS A 1 280 ? 33.234 47.138 6.689 1.00 15.99 302 LYS A C 1
ATOM 2091 O O . LYS A 1 280 ? 32.554 47.400 5.699 1.00 16.09 302 LYS A O 1
ATOM 2097 N N . ASP A 1 281 ? 33.740 45.938 6.934 1.00 15.92 303 ASP A N 1
ATOM 2098 C CA . ASP A 1 281 ? 33.281 44.739 6.232 1.00 14.18 303 ASP A CA 1
ATOM 2099 C C . ASP A 1 281 ? 32.523 43.843 7.194 1.00 15.12 303 ASP A C 1
ATOM 2100 O O . ASP A 1 281 ? 33.056 43.499 8.266 1.00 13.82 303 ASP A O 1
ATOM 2105 N N . LEU A 1 282 ? 31.338 43.440 6.742 1.00 13.36 304 LEU A N 1
ATOM 2106 C CA A LEU A 1 282 ? 30.534 42.416 7.394 0.50 13.62 304 LEU A CA 1
ATOM 2107 C CA B LEU A 1 282 ? 30.523 42.409 7.391 0.50 13.49 304 LEU A CA 1
ATOM 2108 C C . LEU A 1 282 ? 30.601 41.146 6.555 1.00 13.12 304 LEU A C 1
ATOM 2109 O O . LEU A 1 282 ? 30.160 41.138 5.423 1.00 13.40 304 LEU A O 1
ATOM 2118 N N . VAL A 1 283 ? 31.117 40.064 7.142 1.00 14.15 305 VAL A N 1
ATOM 2119 C CA . VAL A 1 283 ? 31.250 38.784 6.425 1.00 13.76 305 VAL A CA 1
ATOM 2120 C C . VAL A 1 283 ? 30.185 37.796 6.914 1.00 14.25 305 VAL A C 1
ATOM 2121 O O . VAL A 1 283 ? 30.061 37.567 8.127 1.00 13.65 305 VAL A O 1
ATOM 2125 N N . PHE A 1 284 ? 29.453 37.215 5.972 1.00 13.76 306 PHE A N 1
ATOM 2126 C CA . PHE A 1 284 ? 28.413 36.244 6.278 1.00 13.05 306 PHE A CA 1
ATOM 2127 C C . PHE A 1 284 ? 28.976 34.895 5.941 1.00 13.81 306 PHE A C 1
ATOM 2128 O O . PHE A 1 284 ? 29.126 34.517 4.777 1.00 14.02 306 PHE A O 1
ATOM 2136 N N . THR A 1 285 ? 29.337 34.165 6.978 1.00 13.88 307 THR A N 1
ATOM 2137 C CA . THR A 1 285 ? 30.197 33.000 6.831 1.00 14.52 307 THR A CA 1
ATOM 2138 C C . THR A 1 285 ? 29.415 31.756 6.476 1.00 14.62 307 THR A C 1
ATOM 2139 O O . THR A 1 285 ? 28.176 31.730 6.576 1.00 13.76 307 THR A O 1
ATOM 2143 N N . SER A 1 286 ? 30.126 30.692 6.080 1.00 14.30 308 SER A N 1
ATOM 2144 C CA . SER A 1 286 ? 29.487 29.456 5.649 1.00 16.18 308 SER A CA 1
ATOM 2145 C C . SER A 1 286 ? 28.785 28.731 6.785 1.00 16.89 308 SER A C 1
ATOM 2146 O O . SER A 1 286 ? 27.917 27.932 6.535 1.00 19.44 308 SER A O 1
ATOM 2149 N N . SER A 1 287 ? 29.171 29.021 8.027 1.00 16.95 309 SER A N 1
ATOM 2150 C CA . SER A 1 287 ? 28.486 28.456 9.195 1.00 17.25 309 SER A CA 1
ATOM 2151 C C . SER A 1 287 ? 27.392 29.389 9.732 1.00 17.67 309 SER A C 1
ATOM 2152 O O . SER A 1 287 ? 26.929 29.220 10.876 1.00 19.16 309 SER A O 1
ATOM 2155 N N . ASN A 1 288 ? 26.938 30.334 8.917 1.00 15.25 310 ASN A N 1
ATOM 2156 C CA A ASN A 1 288 ? 25.852 31.226 9.266 0.50 14.72 310 ASN A CA 1
ATOM 2157 C CA B ASN A 1 288 ? 25.793 31.151 9.317 0.50 14.94 310 ASN A CA 1
ATOM 2158 C C . ASN A 1 288 ? 26.138 32.031 10.533 1.00 14.75 310 ASN A C 1
ATOM 2159 O O . ASN A 1 288 ? 25.276 32.260 11.415 1.00 15.37 310 ASN A O 1
ATOM 2168 N N . THR A 1 289 ? 27.361 32.530 10.568 1.00 13.31 311 THR A N 1
ATOM 2169 C CA . THR A 1 289 ? 27.748 33.558 11.526 1.00 13.01 311 THR A CA 1
ATOM 2170 C C . THR A 1 289 ? 28.063 34.862 10.774 1.00 12.42 311 THR A C 1
ATOM 2171 O O . THR A 1 289 ? 28.054 34.922 9.534 1.00 14.49 311 THR A O 1
ATOM 2175 N N . ILE A 1 290 ? 28.261 35.919 11.526 1.00 11.78 312 ILE A N 1
ATOM 2176 C CA . ILE A 1 290 ? 28.622 37.234 10.992 1.00 13.00 312 ILE A CA 1
ATOM 2177 C C . ILE A 1 290 ? 29.883 37.680 11.707 1.00 14.61 312 ILE A C 1
ATOM 2178 O O . ILE A 1 290 ? 29.986 37.585 12.939 1.00 15.63 312 ILE A O 1
ATOM 2183 N N . THR A 1 291 ? 30.836 38.176 10.935 1.00 15.06 313 THR A N 1
ATOM 2184 C CA . THR A 1 291 ? 31.996 38.875 11.505 1.00 14.07 313 THR A CA 1
ATOM 2185 C C . THR A 1 291 ? 32.057 40.326 11.046 1.00 13.31 313 THR A C 1
ATOM 2186 O O . THR A 1 291 ? 31.574 40.668 9.963 1.00 14.32 313 THR A O 1
ATOM 2190 N N . VAL A 1 292 ? 32.658 41.166 11.859 1.00 14.63 314 VAL A N 1
ATOM 2191 C CA . VAL A 1 292 ? 32.859 42.551 11.502 1.00 14.25 314 VAL A CA 1
ATOM 2192 C C . VAL A 1 292 ? 34.335 42.932 11.689 1.00 15.94 314 VAL A C 1
ATOM 2193 O O . VAL A 1 292 ? 34.994 42.476 12.639 1.00 15.32 314 VAL A O 1
ATOM 2197 N N . GLN A 1 293 ? 34.804 43.778 10.775 1.00 14.78 315 GLN A N 1
ATOM 2198 C CA . GLN A 1 293 ? 36.168 44.315 10.820 1.00 15.94 315 GLN A CA 1
ATOM 2199 C C . GLN A 1 293 ? 36.177 45.711 10.249 1.00 16.88 315 GLN A C 1
ATOM 2200 O O . GLN A 1 293 ? 35.504 46.015 9.249 1.00 16.68 315 GLN A O 1
ATOM 2206 N N . GLN A 1 294 ? 36.946 46.574 10.897 1.00 18.12 316 GLN A N 1
ATOM 2207 C CA . GLN A 1 294 ? 36.988 47.972 10.553 1.00 20.30 316 GLN A CA 1
ATOM 2208 C C . GLN A 1 294 ? 38.172 48.226 9.643 1.00 20.84 316 GLN A C 1
ATOM 2209 O O . GLN A 1 294 ? 39.222 47.589 9.785 1.00 21.21 316 GLN A O 1
ATOM 2215 N N . TYR A 1 295 ? 37.979 49.168 8.733 1.00 21.70 317 TYR A N 1
ATOM 2216 C CA . TYR A 1 295 ? 39.064 49.741 7.936 1.00 23.01 317 TYR A CA 1
ATOM 2217 C C . TYR A 1 295 ? 39.836 50.769 8.771 1.00 24.05 317 TYR A C 1
ATOM 2218 O O . TYR A 1 295 ? 39.320 51.313 9.729 1.00 24.22 317 TYR A O 1
ATOM 2227 N N . ASP A 1 296 ? 41.105 50.990 8.433 1.00 25.60 318 ASP A N 1
ATOM 2228 C CA . ASP A 1 296 ? 41.868 52.073 9.072 1.00 26.70 318 ASP A CA 1
ATOM 2229 C C . ASP A 1 296 ? 41.234 53.419 8.688 1.00 27.44 318 ASP A C 1
ATOM 2230 O O . ASP A 1 296 ? 40.354 53.466 7.823 1.00 26.66 318 ASP A O 1
ATOM 2235 N N . SER A 1 297 ? 41.691 54.517 9.304 1.00 29.14 319 SER A N 1
ATOM 2236 C CA . SER A 1 297 ? 40.969 55.789 9.175 1.00 30.20 319 SER A CA 1
ATOM 2237 C C . SER A 1 297 ? 41.069 56.445 7.794 1.00 31.36 319 SER A C 1
ATOM 2238 O O . SER A 1 297 ? 40.435 57.473 7.574 1.00 32.48 319 SER A O 1
ATOM 2241 N N . ASN A 1 298 ? 41.848 55.867 6.875 1.00 32.14 320 ASN A N 1
ATOM 2242 C CA . ASN A 1 298 ? 41.890 56.329 5.477 1.00 32.34 320 ASN A CA 1
ATOM 2243 C C . ASN A 1 298 ? 40.998 55.543 4.517 1.00 32.46 320 ASN A C 1
ATOM 2244 O O . ASN A 1 298 ? 40.807 55.959 3.377 1.00 31.89 320 ASN A O 1
ATOM 2249 N N . GLY A 1 299 ? 40.472 54.401 4.968 1.00 32.24 321 GLY A N 1
ATOM 2250 C CA . GLY A 1 299 ? 39.451 53.653 4.223 1.00 32.08 321 GLY A CA 1
ATOM 2251 C C . GLY A 1 299 ? 39.917 52.752 3.092 1.00 32.06 321 GLY A C 1
ATOM 2252 O O . GLY A 1 299 ? 39.145 52.431 2.182 1.00 32.45 321 GLY A O 1
ATOM 2253 N N . THR A 1 300 ? 41.174 52.332 3.141 1.00 31.77 322 THR A N 1
ATOM 2254 C CA . THR A 1 300 ? 41.767 51.604 2.019 1.00 31.13 322 THR A CA 1
ATOM 2255 C C . THR A 1 300 ? 42.288 50.190 2.447 1.00 30.63 322 THR A C 1
ATOM 2256 O O . THR A 1 300 ? 42.462 49.309 1.595 1.00 30.85 322 THR A O 1
ATOM 2260 N N . SER A 1 301 ? 42.483 49.969 3.749 1.00 29.26 323 SER A N 1
ATOM 2261 C CA . SER A 1 301 ? 42.837 48.641 4.278 1.00 28.88 323 SER A CA 1
ATOM 2262 C C . SER A 1 301 ? 42.156 48.284 5.604 1.00 27.51 323 SER A C 1
ATOM 2263 O O . SER A 1 301 ? 41.987 49.126 6.471 1.00 26.04 323 SER A O 1
ATOM 2266 N N . LEU A 1 302 ? 41.828 47.006 5.772 1.00 26.72 324 LEU A N 1
ATOM 2267 C CA . LEU A 1 302 ? 41.294 46.506 7.032 1.00 26.63 324 LEU A CA 1
ATOM 2268 C C . LEU A 1 302 ? 42.358 46.476 8.117 1.00 26.10 324 LEU A C 1
ATOM 2269 O O . LEU A 1 302 ? 43.515 46.114 7.861 1.00 25.53 324 LEU A O 1
ATOM 2274 N N . GLU A 1 303 ? 41.955 46.824 9.337 1.00 26.62 325 GLU A N 1
ATOM 2275 C CA . GLU A 1 303 ? 42.855 46.812 10.482 1.00 27.04 325 GLU A CA 1
ATOM 2276 C C . GLU A 1 303 ? 42.384 45.851 11.560 1.00 26.98 325 GLU A C 1
ATOM 2277 O O . GLU A 1 303 ? 41.221 45.436 11.582 1.00 26.87 325 GLU A O 1
ATOM 2283 N N . GLY A 1 304 ? 43.314 45.504 12.448 1.00 26.34 326 GLY A N 1
ATOM 2284 C CA . GLY A 1 304 ? 43.066 44.549 13.510 1.00 26.56 326 GLY A CA 1
ATOM 2285 C C . GLY A 1 304 ? 42.690 43.211 12.916 1.00 26.27 326 GLY A C 1
ATOM 2286 O O . GLY A 1 304 ? 43.156 42.854 11.831 1.00 25.26 326 GLY A O 1
ATOM 2287 N N . SER A 1 305 ? 41.833 42.491 13.631 1.00 26.45 327 SER A N 1
ATOM 2288 C CA . SER A 1 305 ? 41.310 41.210 13.182 1.00 26.74 327 SER A CA 1
ATOM 2289 C C . SER A 1 305 ? 39.775 41.268 13.146 1.00 26.21 327 SER A C 1
ATOM 2290 O O . SER A 1 305 ? 39.168 42.059 13.857 1.00 26.63 327 SER A O 1
ATOM 2293 N N . ALA A 1 306 ? 39.152 40.446 12.306 1.00 25.85 328 ALA A N 1
ATOM 2294 C CA . ALA A 1 306 ? 37.688 40.396 12.280 1.00 24.94 328 ALA A CA 1
ATOM 2295 C C . ALA A 1 306 ? 37.177 39.828 13.604 1.00 25.15 328 ALA A C 1
ATOM 2296 O O . ALA A 1 306 ? 37.863 39.031 14.260 1.00 26.60 328 ALA A O 1
ATOM 2298 N N . VAL A 1 307 ? 36.010 40.294 14.041 1.00 23.08 329 VAL A N 1
ATOM 2299 C CA . VAL A 1 307 ? 35.423 39.866 15.299 1.00 22.56 329 VAL A CA 1
ATOM 2300 C C . VAL A 1 307 ? 34.122 39.143 14.972 1.00 21.03 329 VAL A C 1
ATOM 2301 O O . VAL A 1 307 ? 33.279 39.670 14.229 1.00 19.79 329 VAL A O 1
ATOM 2305 N N . GLU A 1 308 ? 33.960 37.952 15.547 1.00 20.79 330 GLU A N 1
ATOM 2306 C CA A GLU A 1 308 ? 32.757 37.147 15.368 0.50 20.01 330 GLU A CA 1
ATOM 2307 C CA B GLU A 1 308 ? 32.737 37.160 15.346 0.50 19.81 330 GLU A CA 1
ATOM 2308 C C . GLU A 1 308 ? 31.641 37.655 16.284 1.00 19.68 330 GLU A C 1
ATOM 2309 O O . GLU A 1 308 ? 31.819 37.708 17.518 1.00 19.00 330 GLU A O 1
ATOM 2320 N N . ILE A 1 309 ? 30.500 38.017 15.702 1.00 17.06 331 ILE A N 1
ATOM 2321 C CA . ILE A 1 309 ? 29.376 38.611 16.428 1.00 17.09 331 ILE A CA 1
ATOM 2322 C C . ILE A 1 309 ? 28.636 37.528 17.206 1.00 15.53 331 ILE A C 1
ATOM 2323 O O . ILE A 1 309 ? 28.341 36.490 16.652 1.00 14.29 331 ILE A O 1
ATOM 2328 N N . THR A 1 310 ? 28.366 37.781 18.498 1.00 15.02 332 THR A N 1
ATOM 2329 C CA . THR A 1 310 ? 27.680 36.819 19.351 1.00 15.86 332 THR A CA 1
ATOM 2330 C C . THR A 1 310 ? 26.355 37.314 19.950 1.00 15.10 332 THR A C 1
ATOM 2331 O O . THR A 1 310 ? 25.676 36.559 20.641 1.00 15.82 332 THR A O 1
ATOM 2335 N N . LYS A 1 311 ? 25.999 38.560 19.688 1.00 17.13 333 LYS A N 1
ATOM 2336 C CA . LYS A 1 311 ? 24.722 39.095 20.119 1.00 17.69 333 LYS A CA 1
ATOM 2337 C C . LYS A 1 311 ? 24.184 40.125 19.132 1.00 15.98 333 LYS A C 1
ATOM 2338 O O . LYS A 1 311 ? 24.936 40.759 18.371 1.00 16.88 333 LYS A O 1
ATOM 2344 N N . LEU A 1 312 ? 22.871 40.273 19.146 1.00 15.80 334 LEU A N 1
ATOM 2345 C CA . LEU A 1 312 ? 22.212 41.166 18.212 1.00 15.51 334 LEU A CA 1
ATOM 2346 C C . LEU A 1 312 ? 22.699 42.605 18.336 1.00 15.57 334 LEU A C 1
ATOM 2347 O O . LEU A 1 312 ? 22.838 43.327 17.331 1.00 15.66 334 LEU A O 1
ATOM 2352 N N . ASP A 1 313 ? 22.997 43.032 19.547 1.00 16.57 335 ASP A N 1
ATOM 2353 C CA . ASP A 1 313 ? 23.469 44.403 19.709 1.00 16.41 335 ASP A CA 1
ATOM 2354 C C . ASP A 1 313 ? 24.758 44.718 18.956 1.00 16.94 335 ASP A C 1
ATOM 2355 O O . ASP A 1 313 ? 24.992 45.870 18.606 1.00 16.24 335 ASP A O 1
ATOM 2360 N N . GLU A 1 314 ? 25.610 43.717 18.695 1.00 15.93 336 GLU A N 1
ATOM 2361 C CA . GLU A 1 314 ? 26.842 43.962 17.956 1.00 16.00 336 GLU A CA 1
ATOM 2362 C C . GLU A 1 314 ? 26.576 44.232 16.463 1.00 16.04 336 GLU A C 1
ATOM 2363 O O . GLU A 1 314 ? 27.337 44.922 15.801 1.00 16.04 336 GLU A O 1
ATOM 2369 N N . ILE A 1 315 ? 25.510 43.650 15.923 1.00 14.77 337 ILE A N 1
ATOM 2370 C CA . ILE A 1 315 ? 25.087 43.950 14.549 1.00 14.84 337 ILE A CA 1
ATOM 2371 C C . ILE A 1 315 ? 24.607 45.395 14.499 1.00 14.98 337 ILE A C 1
ATOM 2372 O O . ILE A 1 315 ? 25.044 46.176 13.679 1.00 14.73 337 ILE A O 1
ATOM 2377 N N . LYS A 1 316 ? 23.754 45.770 15.443 1.00 15.08 338 LYS A N 1
ATOM 2378 C CA . LYS A 1 316 ? 23.266 47.147 15.507 1.00 15.82 338 LYS A CA 1
ATOM 2379 C C . LYS A 1 316 ? 24.414 48.131 15.686 1.00 15.73 338 LYS A C 1
ATOM 2380 O O . LYS A 1 316 ? 24.465 49.143 14.995 1.00 16.60 338 LYS A O 1
ATOM 2386 N N . ASN A 1 317 ? 25.379 47.808 16.536 1.00 16.53 339 ASN A N 1
ATOM 2387 C CA A ASN A 1 317 ? 26.558 48.685 16.704 0.50 16.91 339 ASN A CA 1
ATOM 2388 C CA B ASN A 1 317 ? 26.573 48.659 16.703 0.50 17.01 339 ASN A CA 1
ATOM 2389 C C . ASN A 1 317 ? 27.310 48.859 15.383 1.00 16.92 339 ASN A C 1
ATOM 2390 O O . ASN A 1 317 ? 27.775 49.940 15.070 1.00 17.87 339 ASN A O 1
ATOM 2399 N N . ALA A 1 318 ? 27.421 47.799 14.580 1.00 16.84 340 ALA A N 1
ATOM 2400 C CA . ALA A 1 318 ? 28.074 47.907 13.262 1.00 16.73 340 ALA A CA 1
ATOM 2401 C C . ALA A 1 318 ? 27.377 48.866 12.309 1.00 17.20 340 ALA A C 1
ATOM 2402 O O . ALA A 1 318 ? 28.006 49.327 11.333 1.00 18.77 340 ALA A O 1
ATOM 2404 N N . LEU A 1 319 ? 26.072 49.087 12.526 1.00 16.37 341 LEU A N 1
ATOM 2405 C CA . LEU A 1 319 ? 25.267 49.918 11.637 1.00 16.12 341 LEU A CA 1
ATOM 2406 C C . LEU A 1 319 ? 25.192 51.387 12.075 1.00 16.94 341 LEU A C 1
ATOM 2407 O O . LEU A 1 319 ? 24.608 52.227 11.392 1.00 15.73 341 LEU A O 1
ATOM 2412 N N . LYS A 1 320 ? 25.810 51.722 13.200 1.00 17.68 342 LYS A N 1
ATOM 2413 C CA A LYS A 1 320 ? 25.800 53.091 13.721 0.50 18.11 342 LYS A CA 1
ATOM 2414 C CA B LYS A 1 320 ? 25.777 53.095 13.694 0.50 18.02 342 LYS A CA 1
ATOM 2415 C C . LYS A 1 320 ? 26.575 54.020 12.794 1.00 18.49 342 LYS A C 1
ATOM 2416 O O . LYS A 1 320 ? 27.522 53.588 12.133 1.00 18.53 342 LYS A O 1
#

Organism: Borreliella burgdorferi (strain ATCC 35210 / DSM 4680 / CIP 102532 / B31) (NCBI:txid224326)

B-factor: mean 23.7, std 8.1, range [10.91, 63.52]

Foldseek 3Di:
DWDWDAAFPRWIKTWAPDDPPPCWIKIWTADPNWIWIDIDNDRRRADKTWTADPQQWIWIWGADPVRFKIKIFIARNVVPQTQKIWIGGPLRWIKIFGADPRSHTAKIKTADSLRWIKIFGADPVRHTAKIKTADSLRWIKIFGADPVRHTAKIKTADSLRWIKIFGADPVRDTAWIWTADSLGKIWTFHRQDPQRKGWIWTGDQQDIFTFIDGQAWTWTWDDAQQKIKIWTAGPVGQTWIAMAGPDPDLQAGKGWDTDSVQQWIFIDGNPATFKIWHQDPSRWIWIFTAPPRRDGTDDDIHTDNYPVVVNVVVD

Secondary structure (DSSP, 8-state):
-EEEEEETTTEEEEEESS--STT-EEEEEEETTEEEEEEES-SSS-EEEEEE-TT--EEEEEE-TTSSEEEEEEE-TTSSSEEEEEEEETTS-EEEEEE-TTS-EEEEEEE-TTS-EEEEEE-TTS-EEEEEEE-TTS-EEEEEE-TTS-EEEEEEE-TTS-EEEEEE-TTS-EEEEEEE-TTS-EEEEES--TTS-EEEEEEETTEEEEEEE-SS-EEEEEEETTEEEEEEE-TT--EEEEEEE----TTT-EEEEEETTTTEEEEEETTEEEEEEEE-TTS-EEEEEBPTTSSSB-S--EE--SHHHHHHHT-

GO terms:
  GO:0016020 membrane (C, IDA)